Protein AF-A0A2Z6MEA1-F1 (afdb_monomer)

Secondary structure (DSSP, 8-state):
-------------------------------------PPP-PPPHHHHHHHHHTS-HHHHHHHTTT-HHHHHHHH-HHHHHHHHHHHHTS-EEEEEEE-TTT--EEEEEEEPPSSTTS----EEEP-S----SSS---EEEEEEETTEEEEEETTS-EEEEETTTTEEEEPPP-TT----S-EEEEEEEETTTTEEEEEEEE-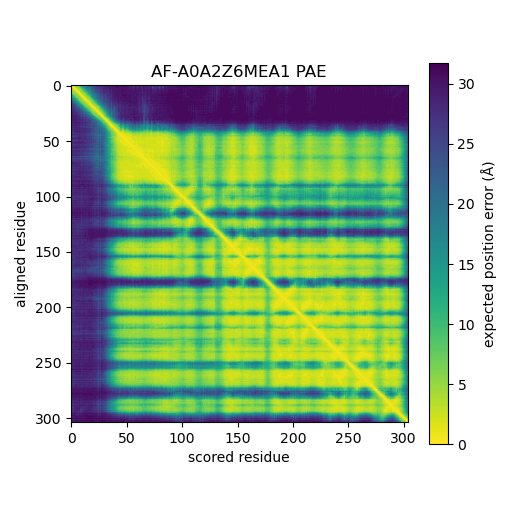-SSS--EEEEEEBTBSS-EEESPPSSSSPPSSPPEEETTEEEEEEESSTT---EEEEEEETTTTEEEEE--S-SS--SEEEEEEETTEEEEEEE-------

Structure (mmCIF, N/CA/C/O backbone):
data_AF-A0A2Z6MEA1-F1
#
_entry.id   AF-A0A2Z6MEA1-F1
#
loop_
_atom_site.group_PDB
_atom_site.id
_atom_site.type_symbol
_atom_site.label_atom_id
_atom_site.label_alt_id
_atom_site.label_comp_id
_atom_site.label_asym_id
_atom_site.label_entity_id
_atom_site.label_seq_id
_atom_site.pdbx_PDB_ins_code
_atom_site.Cartn_x
_atom_site.Cartn_y
_atom_site.Cartn_z
_atom_site.occupancy
_atom_site.B_iso_or_equiv
_atom_site.auth_seq_id
_atom_site.auth_comp_id
_atom_site.auth_asym_id
_atom_site.auth_atom_id
_atom_site.pdbx_PDB_model_num
ATOM 1 N N . MET A 1 1 ? 35.666 -26.656 46.032 1.00 36.66 1 MET A N 1
ATOM 2 C CA . MET A 1 1 ? 36.375 -25.588 46.762 1.00 36.66 1 MET A CA 1
ATOM 3 C C . MET A 1 1 ? 35.312 -24.599 47.208 1.00 36.66 1 MET A C 1
ATOM 5 O O . MET A 1 1 ? 34.574 -24.102 46.369 1.00 36.66 1 MET A O 1
ATOM 9 N N . ALA A 1 2 ? 35.117 -24.518 48.521 1.00 26.39 2 ALA A N 1
ATOM 10 C CA . ALA A 1 2 ? 34.090 -23.736 49.200 1.00 26.39 2 ALA A CA 1
ATOM 11 C C . ALA A 1 2 ? 34.491 -22.251 49.324 1.00 26.39 2 ALA A C 1
ATOM 13 O O . ALA A 1 2 ? 35.588 -21.896 48.899 1.00 26.39 2 ALA A O 1
ATOM 14 N N . LEU A 1 3 ? 33.613 -21.482 49.993 1.00 31.64 3 LEU A N 1
ATOM 15 C CA . LEU A 1 3 ? 33.622 -20.051 50.378 1.00 31.64 3 LEU A CA 1
ATOM 16 C C . LEU A 1 3 ? 32.636 -19.237 49.510 1.00 31.64 3 LEU A C 1
ATOM 18 O O . LEU A 1 3 ? 32.882 -19.034 48.332 1.00 31.64 3 LEU A O 1
ATOM 22 N N . GLY A 1 4 ? 31.468 -18.768 49.963 1.00 25.89 4 GLY A N 1
ATOM 23 C CA . GLY A 1 4 ? 30.914 -18.638 51.313 1.00 25.89 4 GLY A CA 1
ATOM 24 C C . GLY A 1 4 ? 31.093 -17.218 51.861 1.00 25.89 4 GLY A C 1
ATOM 25 O O . GLY A 1 4 ? 32.181 -16.893 52.320 1.00 25.89 4 GLY A O 1
ATOM 26 N N . SER A 1 5 ? 30.036 -16.394 51.806 1.00 30.97 5 SER A N 1
ATOM 27 C CA . SER A 1 5 ? 29.664 -15.300 52.738 1.00 30.97 5 SER A CA 1
ATOM 28 C C . SER A 1 5 ? 28.727 -14.294 52.042 1.00 30.97 5 SER A C 1
ATOM 30 O O . SER A 1 5 ? 28.796 -14.127 50.833 1.00 30.97 5 SER A O 1
ATOM 32 N N . ASN A 1 6 ? 27.886 -13.513 52.714 1.00 29.98 6 ASN A N 1
ATOM 33 C CA . ASN A 1 6 ? 26.940 -13.768 53.798 1.00 29.98 6 ASN A CA 1
ATOM 34 C C . ASN A 1 6 ? 26.060 -12.501 53.912 1.00 29.98 6 ASN A C 1
ATOM 36 O O . ASN A 1 6 ? 26.557 -11.396 53.736 1.00 29.98 6 ASN A O 1
ATOM 40 N N . TYR A 1 7 ? 24.790 -12.700 54.265 1.00 29.67 7 TYR A N 1
ATOM 41 C CA . TYR A 1 7 ? 23.864 -11.776 54.939 1.00 29.67 7 TYR A CA 1
ATOM 42 C C . TYR A 1 7 ? 23.470 -10.415 54.331 1.00 29.67 7 TYR A C 1
ATOM 44 O O . TYR A 1 7 ? 24.204 -9.435 54.335 1.00 29.67 7 TYR A O 1
ATOM 52 N N . GLY A 1 8 ? 22.170 -10.335 54.032 1.00 28.69 8 GLY A N 1
ATOM 53 C CA . GLY A 1 8 ? 21.356 -9.123 54.067 1.00 28.69 8 GLY A CA 1
ATOM 54 C C . GLY A 1 8 ? 19.901 -9.504 54.351 1.00 28.69 8 GLY A C 1
ATOM 55 O O . GLY A 1 8 ? 19.099 -9.624 53.432 1.00 28.69 8 GLY A O 1
ATOM 56 N N . VAL A 1 9 ? 19.571 -9.768 55.620 1.00 30.81 9 VAL A N 1
ATOM 57 C CA . VAL A 1 9 ? 18.189 -9.986 56.079 1.00 30.81 9 VAL A CA 1
ATOM 58 C C . VAL A 1 9 ? 17.512 -8.621 56.178 1.00 30.81 9 VAL A C 1
ATOM 60 O O . VAL A 1 9 ? 17.782 -7.858 57.102 1.00 30.81 9 VAL A O 1
ATOM 63 N N . VAL A 1 10 ? 16.630 -8.308 55.229 1.00 34.19 10 VAL A N 1
ATOM 64 C CA . VAL A 1 10 ? 15.696 -7.184 55.354 1.00 34.19 10 VAL A CA 1
ATOM 65 C C . VAL A 1 10 ? 14.368 -7.738 55.853 1.00 34.19 10 VAL A C 1
ATOM 67 O O . VAL A 1 10 ? 13.685 -8.494 55.168 1.00 34.19 10 VAL A O 1
ATOM 70 N N . SER A 1 11 ? 14.038 -7.358 57.084 1.00 30.42 11 SER A N 1
ATOM 71 C CA . SER A 1 11 ? 12.756 -7.585 57.746 1.00 30.42 11 SER A CA 1
ATOM 72 C C . SER A 1 11 ? 11.601 -7.059 56.886 1.00 30.42 11 SER A C 1
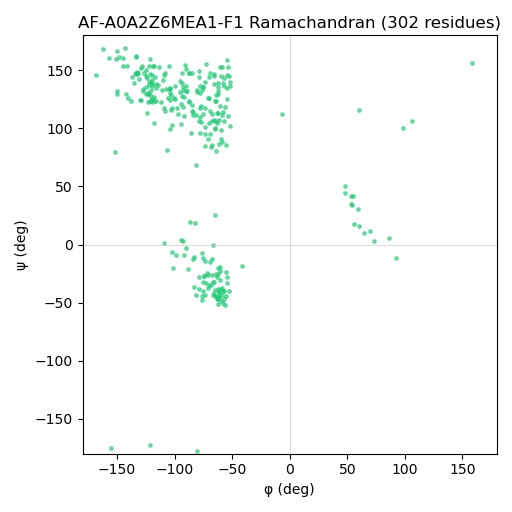ATOM 74 O O . SER A 1 11 ? 11.435 -5.852 56.702 1.00 30.42 11 SER A O 1
ATOM 76 N N . SER A 1 12 ? 10.796 -7.972 56.341 1.00 34.12 12 SER A N 1
ATOM 77 C CA . SER A 1 12 ? 9.527 -7.656 55.694 1.00 34.12 12 SER A CA 1
ATOM 78 C C . SER A 1 12 ? 8.462 -7.432 56.769 1.00 34.12 12 SER A C 1
ATOM 80 O O . SER A 1 12 ? 7.987 -8.383 57.391 1.00 34.12 12 SER A O 1
ATOM 82 N N . ARG A 1 13 ? 8.071 -6.173 56.988 1.00 35.94 13 ARG A N 1
ATOM 83 C CA . ARG A 1 13 ? 6.840 -5.849 57.724 1.00 35.94 13 ARG A CA 1
ATOM 84 C C . ARG A 1 13 ? 5.635 -6.412 56.952 1.00 35.94 13 ARG A C 1
ATOM 86 O O . ARG A 1 13 ? 5.592 -6.230 55.733 1.00 35.94 13 ARG A O 1
ATOM 93 N N . PRO A 1 14 ? 4.657 -7.055 57.610 1.00 32.31 14 PRO A N 1
ATOM 94 C CA . PRO A 1 14 ? 3.442 -7.485 56.936 1.00 32.31 14 PRO A CA 1
ATOM 95 C C . PRO A 1 14 ? 2.675 -6.247 56.463 1.00 32.31 14 PRO A C 1
ATOM 97 O O . PRO A 1 14 ? 2.387 -5.334 57.237 1.00 32.31 14 PRO A O 1
ATOM 100 N N . ARG A 1 15 ? 2.403 -6.203 55.159 1.00 30.52 15 ARG A N 1
ATOM 101 C CA . ARG A 1 15 ? 1.569 -5.188 54.522 1.00 30.52 15 ARG A CA 1
ATOM 102 C C . ARG A 1 15 ? 0.126 -5.541 54.872 1.00 30.52 15 ARG A C 1
ATOM 104 O O . ARG A 1 15 ? -0.356 -6.592 54.468 1.00 30.52 15 ARG A O 1
ATOM 111 N N . THR A 1 16 ? -0.517 -4.700 55.668 1.00 32.22 16 THR A N 1
ATOM 112 C CA . THR A 1 16 ? -1.939 -4.794 55.994 1.00 32.22 16 THR A CA 1
ATOM 113 C C . THR A 1 16 ? -2.740 -4.787 54.693 1.00 32.22 16 THR A C 1
ATOM 115 O O . THR A 1 16 ? -2.657 -3.840 53.911 1.00 32.22 16 THR A O 1
ATOM 118 N N . GLU A 1 17 ? -3.468 -5.870 54.431 1.00 31.64 17 GLU A N 1
ATOM 119 C CA . GLU A 1 17 ? -4.449 -5.953 53.353 1.00 31.64 17 GLU A CA 1
ATOM 120 C C . GLU A 1 17 ? -5.641 -5.053 53.705 1.00 31.64 17 GLU A C 1
ATOM 122 O O . GLU A 1 17 ? -6.556 -5.450 54.424 1.00 31.64 17 GLU A O 1
ATOM 127 N N . GLU A 1 18 ? -5.641 -3.818 53.202 1.00 32.28 18 GLU A N 1
ATOM 128 C CA . GLU A 1 18 ? -6.857 -3.008 53.144 1.00 32.28 18 GLU A CA 1
ATOM 129 C C . GLU A 1 18 ? -7.783 -3.597 52.076 1.00 32.28 18 GLU A C 1
ATOM 131 O O . GLU A 1 18 ? -7.722 -3.287 50.885 1.00 32.28 18 GLU A O 1
ATOM 136 N N . THR A 1 19 ? -8.639 -4.508 52.528 1.00 30.36 19 THR A N 1
ATOM 137 C CA . THR A 1 19 ? -9.764 -5.019 51.755 1.00 30.36 19 THR A CA 1
ATOM 138 C C . THR A 1 19 ? -10.765 -3.880 51.583 1.00 30.36 19 THR A C 1
ATOM 140 O O . THR A 1 19 ? -11.463 -3.509 52.526 1.00 30.36 19 THR A O 1
ATOM 143 N N . ILE A 1 20 ? -10.844 -3.310 50.379 1.00 33.66 20 ILE A N 1
ATOM 144 C CA . ILE A 1 20 ? -11.928 -2.397 50.007 1.00 33.66 20 ILE A CA 1
ATOM 145 C C . ILE A 1 20 ? -13.224 -3.208 50.057 1.00 33.66 20 ILE A C 1
ATOM 147 O O . ILE A 1 20 ? -13.496 -4.037 49.186 1.00 33.66 20 ILE A O 1
ATOM 151 N N . ALA A 1 21 ? -14.004 -2.986 51.112 1.00 30.59 21 ALA A N 1
ATOM 152 C CA . ALA A 1 21 ? -15.332 -3.543 51.264 1.00 30.59 21 ALA A CA 1
ATOM 153 C C . ALA A 1 21 ? -16.200 -3.082 50.087 1.00 30.59 21 ALA A C 1
ATOM 155 O O . ALA A 1 21 ? -16.543 -1.908 49.945 1.00 30.59 21 ALA A O 1
ATOM 156 N N . VAL A 1 22 ? -16.557 -4.027 49.220 1.00 35.59 22 VAL A N 1
ATOM 157 C CA . VAL A 1 22 ? -17.652 -3.848 48.274 1.00 35.59 22 VAL A CA 1
ATOM 158 C C . VAL A 1 22 ? -18.917 -3.749 49.117 1.00 35.59 22 VAL A C 1
ATOM 160 O O . VAL A 1 22 ? -19.365 -4.748 49.679 1.00 35.59 22 VAL A O 1
ATOM 163 N N . ASN A 1 23 ? -19.483 -2.546 49.222 1.00 32.16 23 ASN A N 1
ATOM 164 C CA . ASN A 1 23 ? -20.815 -2.341 49.780 1.00 32.16 23 ASN A CA 1
ATOM 165 C C . ASN A 1 23 ? -21.825 -3.124 48.928 1.00 32.16 23 ASN A C 1
ATOM 167 O O . ASN A 1 23 ? -22.360 -2.623 47.940 1.00 32.16 23 ASN A O 1
ATOM 171 N N . ARG A 1 24 ? -22.086 -4.382 49.304 1.00 34.31 24 ARG A N 1
ATOM 172 C CA . ARG A 1 24 ? -23.326 -5.064 48.942 1.00 34.31 24 ARG A CA 1
ATOM 173 C C . ARG A 1 24 ? -24.437 -4.289 49.629 1.00 34.31 24 ARG A C 1
ATOM 175 O O . ARG A 1 24 ? -24.583 -4.376 50.844 1.00 34.31 24 ARG A O 1
ATOM 182 N N . LEU A 1 25 ? -25.197 -3.531 48.845 1.00 34.09 25 LEU A N 1
ATOM 183 C CA . LEU A 1 25 ? -26.513 -3.047 49.242 1.00 34.09 25 LEU A CA 1
ATOM 184 C C . LEU A 1 25 ? -27.321 -4.262 49.715 1.00 34.09 25 LEU A C 1
ATOM 186 O O . LEU A 1 25 ? -27.761 -5.078 48.907 1.00 34.09 25 LEU A O 1
ATOM 190 N N . GLN A 1 26 ? -27.445 -4.423 51.032 1.00 35.50 26 GLN A N 1
ATOM 191 C CA . GLN A 1 26 ? -28.460 -5.288 51.607 1.00 35.50 26 GLN A CA 1
ATOM 192 C C . GLN A 1 26 ? -29.797 -4.620 51.300 1.00 35.50 26 GLN A C 1
ATOM 194 O O . GLN A 1 26 ? -30.073 -3.527 51.791 1.00 35.50 26 GLN A O 1
ATOM 199 N N . LEU A 1 27 ? -30.602 -5.253 50.443 1.00 33.56 27 LEU A N 1
ATOM 200 C CA . LEU A 1 27 ? -32.009 -4.905 50.323 1.00 33.56 27 LEU A CA 1
ATOM 201 C C . LEU A 1 27 ? -32.672 -5.249 51.656 1.00 33.56 27 LEU A C 1
ATOM 203 O O . LEU A 1 27 ? -32.978 -6.405 51.935 1.00 33.56 27 LEU A O 1
ATOM 207 N N . THR A 1 28 ? -32.872 -4.234 52.487 1.00 32.72 28 THR A N 1
ATOM 208 C CA . THR A 1 28 ? -33.887 -4.265 53.532 1.00 32.72 28 THR A CA 1
ATOM 209 C C . THR A 1 28 ? -35.244 -4.370 52.855 1.00 32.72 28 THR A C 1
ATOM 211 O O . THR A 1 28 ? -35.672 -3.460 52.146 1.00 32.72 28 THR A O 1
ATOM 214 N N . THR A 1 29 ? -35.903 -5.502 53.059 1.00 43.56 29 THR A N 1
ATOM 215 C CA . THR A 1 29 ? -37.287 -5.757 52.677 1.00 43.56 29 THR A CA 1
ATOM 216 C C . THR A 1 29 ? -38.192 -4.821 53.479 1.00 43.56 29 THR A C 1
ATOM 218 O O . THR A 1 29 ? -38.487 -5.076 54.644 1.00 43.56 29 THR A O 1
ATOM 221 N N . SER A 1 30 ? -38.625 -3.718 52.869 1.00 43.38 30 SER A N 1
ATOM 222 C CA . SER A 1 30 ? -39.771 -2.942 53.347 1.00 43.38 30 SER A CA 1
ATOM 223 C C . SER A 1 30 ? -40.839 -2.902 52.260 1.00 43.38 30 SER A C 1
ATOM 225 O O . SER A 1 30 ? -40.556 -2.491 51.138 1.00 43.38 30 SER A O 1
ATOM 227 N N . ASN A 1 31 ? -42.025 -3.380 52.643 1.00 46.53 31 ASN A N 1
ATOM 228 C CA . ASN A 1 31 ? -43.288 -3.529 51.917 1.00 46.53 31 ASN A CA 1
ATOM 229 C C . ASN A 1 31 ? -43.348 -2.924 50.504 1.00 46.53 31 ASN A C 1
ATOM 231 O O . ASN A 1 31 ? -43.367 -1.708 50.322 1.00 46.53 31 ASN A O 1
ATOM 235 N N . GLU A 1 32 ? -43.434 -3.824 49.523 1.00 47.91 32 GLU A N 1
ATOM 236 C CA . GLU A 1 32 ? -43.478 -3.564 48.087 1.00 47.91 32 GLU A CA 1
ATOM 237 C C . GLU A 1 32 ? -44.700 -2.731 47.673 1.00 47.91 32 GLU A C 1
ATOM 239 O O . GLU A 1 32 ? -45.818 -3.230 47.547 1.00 47.91 32 GLU A O 1
ATOM 244 N N . THR A 1 33 ? -44.475 -1.465 47.338 1.00 49.44 33 THR A N 1
ATOM 245 C CA . THR A 1 33 ? -45.195 -0.830 46.233 1.00 49.44 33 THR A CA 1
ATOM 246 C C . THR A 1 33 ? -44.488 -1.252 44.947 1.00 49.44 33 THR A C 1
ATOM 248 O O . THR A 1 33 ? -43.349 -0.849 44.706 1.00 49.44 33 THR A O 1
ATOM 251 N N . LEU A 1 34 ? -45.144 -2.078 44.122 1.00 54.59 34 LEU A N 1
ATOM 252 C CA . LEU A 1 34 ? -44.681 -2.438 42.777 1.00 54.59 34 LEU A CA 1
ATOM 253 C C . LEU A 1 34 ? -44.605 -1.174 41.911 1.00 54.59 34 LEU A C 1
ATOM 255 O O . LEU A 1 34 ? -45.544 -0.806 41.206 1.00 54.59 34 LEU A O 1
ATOM 259 N N . THR A 1 35 ? -43.475 -0.480 41.979 1.00 55.16 35 THR A N 1
ATOM 260 C CA . THR A 1 35 ? -43.140 0.581 41.039 1.00 55.16 35 THR A CA 1
ATOM 261 C C . THR A 1 35 ? -42.779 -0.094 39.722 1.00 55.16 35 THR A C 1
ATOM 263 O O . THR A 1 35 ? -41.700 -0.654 39.555 1.00 55.16 35 THR A O 1
ATOM 266 N N . TYR A 1 36 ? -43.728 -0.098 38.786 1.00 69.00 36 TYR A N 1
ATOM 267 C CA . TYR A 1 36 ? -43.469 -0.462 37.398 1.00 69.00 36 TYR A CA 1
ATOM 268 C C . TYR A 1 36 ? -42.421 0.511 36.848 1.00 69.00 36 TYR A C 1
ATOM 270 O O . TYR A 1 36 ? -42.737 1.651 36.510 1.00 69.00 36 TYR A O 1
ATOM 278 N N . VAL A 1 37 ? -41.158 0.086 36.817 1.00 71.00 37 VAL A N 1
ATOM 279 C CA . VAL A 1 37 ? -40.097 0.814 36.123 1.00 71.00 37 VAL A CA 1
ATOM 280 C C . VAL A 1 37 ? -40.281 0.502 34.640 1.00 71.00 37 VAL A C 1
ATOM 282 O O . VAL A 1 37 ? -40.066 -0.648 34.246 1.00 71.00 37 VAL A O 1
ATOM 285 N N . PRO A 1 38 ? -40.714 1.467 33.807 1.00 73.06 38 PRO A N 1
ATOM 286 C CA . PRO A 1 38 ? -40.841 1.216 32.383 1.00 73.06 38 PRO A CA 1
ATOM 287 C C . PRO A 1 38 ? -39.475 0.782 31.835 1.00 73.06 38 PRO A C 1
ATOM 289 O O . PRO A 1 38 ? -38.450 1.341 32.248 1.00 73.06 38 PRO A O 1
ATOM 292 N N . PRO A 1 39 ? -39.430 -0.219 30.936 1.00 74.56 39 PRO A N 1
ATOM 293 C CA . PRO A 1 39 ? -38.176 -0.681 30.366 1.00 74.56 39 PRO A CA 1
ATOM 294 C C . PRO A 1 39 ? -37.454 0.515 29.754 1.00 74.56 39 PRO A C 1
ATOM 296 O O . PRO A 1 39 ? -38.027 1.255 28.950 1.00 74.56 39 PRO A O 1
ATOM 299 N N . GLN A 1 40 ? -36.208 0.735 30.177 1.00 75.81 40 GLN A N 1
ATOM 300 C CA . GLN A 1 40 ? -35.414 1.818 29.619 1.00 75.81 40 GLN A CA 1
ATOM 301 C C . GLN A 1 40 ? -35.328 1.633 28.101 1.00 75.81 40 GLN A C 1
ATOM 303 O O . GLN A 1 40 ? -35.118 0.504 27.642 1.00 75.81 40 GLN A O 1
ATOM 308 N N . PRO A 1 41 ? -35.489 2.710 27.314 1.00 73.88 41 PRO A N 1
ATOM 309 C CA . PRO A 1 41 ? -35.373 2.621 25.871 1.00 73.88 41 PRO A CA 1
ATOM 310 C C . PRO A 1 41 ? -33.986 2.074 25.525 1.00 73.88 41 PRO A C 1
ATOM 312 O O . PRO A 1 41 ? -32.962 2.698 25.805 1.00 73.88 41 PRO A O 1
ATOM 315 N N . THR A 1 42 ? -33.956 0.873 24.951 1.00 83.50 42 THR A N 1
ATOM 316 C CA . THR A 1 42 ? -32.726 0.233 24.494 1.00 83.50 42 THR A CA 1
ATOM 317 C C . THR A 1 42 ? -32.529 0.573 23.031 1.00 83.50 42 THR A C 1
ATOM 319 O O . THR A 1 42 ? -33.429 0.418 22.208 1.00 83.50 42 THR A O 1
ATOM 322 N N . LEU A 1 43 ? -31.348 1.088 22.703 1.00 84.88 43 LEU A N 1
ATOM 323 C CA . LEU A 1 43 ? -31.005 1.370 21.320 1.00 84.88 43 LEU A CA 1
ATOM 324 C C . LEU A 1 43 ? -30.807 0.032 20.575 1.00 84.88 43 LEU A C 1
ATOM 326 O O . LEU A 1 43 ? -30.001 -0.782 21.034 1.00 84.88 43 LEU A O 1
ATOM 330 N N . PRO A 1 44 ? -31.495 -0.206 19.441 1.00 89.62 44 PRO A N 1
ATOM 331 C CA . PRO A 1 44 ? -31.282 -1.387 18.611 1.00 89.62 44 PRO A CA 1
ATOM 332 C C . PRO A 1 44 ? -29.811 -1.582 18.229 1.00 89.62 44 PRO A C 1
ATOM 334 O O . PRO A 1 44 ? -29.090 -0.614 17.969 1.00 89.62 44 PRO A O 1
ATOM 337 N N . PHE A 1 45 ? -29.374 -2.842 18.147 1.00 87.12 45 PHE A N 1
ATOM 338 C CA . PHE A 1 45 ? -27.980 -3.189 17.857 1.00 87.12 45 PHE A CA 1
ATOM 339 C C . PHE A 1 45 ? -27.487 -2.609 16.523 1.00 87.12 45 PHE A C 1
ATOM 341 O O . PHE A 1 45 ? -26.380 -2.075 16.460 1.00 87.12 45 PHE A O 1
ATOM 348 N N . ASP A 1 46 ? -28.333 -2.621 15.494 1.00 87.88 46 ASP A N 1
ATOM 349 C CA . ASP A 1 46 ? -27.993 -2.088 14.172 1.00 87.88 46 ASP A CA 1
ATOM 350 C C . ASP A 1 46 ? -27.687 -0.582 14.225 1.00 87.88 46 ASP A C 1
ATOM 352 O O . ASP A 1 46 ? -26.737 -0.108 13.599 1.00 87.88 46 ASP A O 1
ATOM 356 N N . LEU A 1 47 ? -28.429 0.172 15.047 1.00 92.06 47 LEU A N 1
ATOM 357 C CA . LEU A 1 47 ? -28.186 1.602 15.249 1.00 92.06 47 LEU A CA 1
ATOM 358 C C . LEU A 1 47 ? -26.903 1.853 16.046 1.00 92.06 47 LEU A C 1
ATOM 360 O O . LEU A 1 47 ? -26.167 2.790 15.737 1.00 92.06 47 LEU A O 1
ATOM 364 N N . ILE A 1 48 ? -26.597 1.011 17.039 1.00 92.50 48 ILE A N 1
ATOM 365 C CA . ILE A 1 48 ? -25.313 1.067 17.754 1.00 92.50 48 ILE A CA 1
ATOM 366 C C . ILE A 1 48 ? -24.165 0.889 16.759 1.00 92.50 48 ILE A C 1
ATOM 368 O O . ILE A 1 48 ? -23.239 1.702 16.742 1.00 92.50 48 ILE A O 1
ATOM 372 N N . GLU A 1 49 ? -24.226 -0.140 15.912 1.00 93.38 49 GLU A N 1
ATOM 373 C CA . GLU A 1 49 ? -23.200 -0.394 14.904 1.00 93.38 49 GLU A CA 1
ATOM 374 C C . GLU A 1 49 ? -23.020 0.807 13.969 1.00 93.38 49 GLU A C 1
ATOM 376 O O . GLU A 1 49 ? -21.892 1.257 13.759 1.00 93.38 49 GLU A O 1
ATOM 381 N N . GLU A 1 50 ? -24.111 1.378 13.452 1.00 93.62 50 GLU A N 1
ATOM 382 C CA . GLU A 1 50 ? -24.047 2.551 12.578 1.00 93.62 50 GLU A CA 1
ATOM 383 C C . GLU A 1 50 ? -23.426 3.778 13.246 1.00 93.62 50 GLU A C 1
ATOM 385 O O . GLU A 1 50 ? -22.622 4.478 12.618 1.00 93.62 50 GLU A O 1
ATOM 390 N N . ILE A 1 51 ? -23.765 4.036 14.512 1.00 93.56 51 ILE A N 1
ATOM 391 C CA . ILE A 1 51 ? -23.175 5.130 15.289 1.00 93.56 51 ILE A CA 1
ATOM 392 C C . ILE A 1 51 ? -21.675 4.894 15.435 1.00 93.56 51 ILE A C 1
ATOM 394 O O . ILE A 1 51 ? -20.876 5.772 15.100 1.00 93.56 51 ILE A O 1
ATOM 398 N N . LEU A 1 52 ? -21.278 3.699 15.881 1.00 94.25 52 LEU A N 1
ATOM 399 C CA . LEU A 1 52 ? -19.875 3.351 16.084 1.00 94.25 52 LEU A CA 1
ATOM 400 C C . LEU A 1 52 ? -19.079 3.421 14.774 1.00 94.25 52 LEU A C 1
ATOM 402 O O . LEU A 1 52 ? -17.979 3.973 14.760 1.00 94.25 52 LEU A O 1
ATOM 406 N N . CYS A 1 53 ? -19.635 2.972 13.647 1.00 93.19 53 CYS A N 1
ATOM 407 C CA . CYS A 1 53 ? -18.969 3.062 12.348 1.00 93.19 53 CYS A CA 1
ATOM 408 C C . CYS A 1 53 ? -18.656 4.509 11.913 1.00 93.19 53 CYS A C 1
ATOM 410 O O . CYS A 1 53 ? -17.792 4.723 11.063 1.00 93.19 53 CYS A O 1
ATOM 412 N N . ARG A 1 54 ? -19.327 5.516 12.486 1.00 90.75 54 ARG A N 1
ATOM 413 C CA . ARG A 1 54 ? -19.062 6.938 12.215 1.00 90.75 54 ARG A CA 1
ATOM 414 C C . ARG A 1 54 ? -18.052 7.547 13.189 1.00 90.75 54 ARG A C 1
ATOM 416 O O . ARG A 1 54 ? -17.599 8.672 12.963 1.00 90.75 54 ARG A O 1
ATOM 423 N N . LEU A 1 55 ? -17.652 6.855 14.249 1.00 91.44 55 LEU A N 1
ATOM 424 C CA . LEU A 1 55 ? -16.715 7.410 15.222 1.00 91.44 55 LEU A CA 1
ATOM 425 C C . LEU A 1 55 ? -15.260 7.352 14.722 1.00 91.44 55 LEU A C 1
ATOM 427 O O . LEU A 1 55 ? -14.885 6.446 13.974 1.00 91.44 55 LEU A O 1
ATOM 431 N N . PRO A 1 56 ? -14.395 8.299 15.131 1.00 88.75 56 PRO A N 1
ATOM 432 C CA . PRO A 1 56 ? -12.961 8.203 14.879 1.00 88.75 56 PRO A CA 1
ATOM 433 C C . PRO A 1 56 ? -12.356 6.942 15.513 1.00 88.75 56 PRO A C 1
ATOM 435 O O . PRO A 1 56 ? -12.718 6.569 16.631 1.00 88.75 56 PRO A O 1
ATOM 438 N N . VAL A 1 57 ? -11.356 6.343 14.854 1.00 90.00 57 VAL A N 1
ATOM 439 C CA . VAL A 1 57 ? -10.686 5.108 15.317 1.00 90.00 57 VAL A CA 1
ATOM 440 C C . VAL A 1 57 ? -10.186 5.228 16.760 1.00 90.00 57 VAL A C 1
ATOM 442 O O . VAL A 1 57 ? -10.365 4.315 17.561 1.00 90.00 57 VAL A O 1
ATOM 445 N N . LYS A 1 58 ? -9.634 6.387 17.143 1.00 87.81 58 LYS A N 1
ATOM 446 C CA . LYS A 1 58 ? -9.157 6.642 18.513 1.00 87.81 58 LYS A CA 1
ATOM 447 C C . LYS A 1 58 ? -10.256 6.485 19.569 1.00 87.81 58 LYS A C 1
ATOM 449 O O . LYS A 1 58 ? -9.975 6.004 20.663 1.00 87.81 58 LYS A O 1
ATOM 454 N N . LEU A 1 59 ? -11.485 6.901 19.260 1.00 92.12 59 LEU A N 1
ATOM 455 C CA . LEU A 1 59 ? -12.616 6.760 20.173 1.00 92.12 59 LEU A CA 1
ATOM 456 C C . LEU A 1 59 ? -13.072 5.302 20.232 1.00 92.12 59 LEU A C 1
ATOM 458 O O . LEU A 1 59 ? -13.233 4.773 21.325 1.00 92.12 59 LEU A O 1
ATOM 462 N N . LEU A 1 60 ? -13.161 4.625 19.084 1.00 94.12 60 LEU A N 1
ATOM 463 C CA . LEU A 1 60 ? -13.479 3.196 19.026 1.00 94.12 60 LEU A CA 1
ATOM 464 C C . LEU A 1 60 ? -12.513 2.359 19.867 1.00 94.12 60 LEU A C 1
ATOM 466 O O . LEU A 1 60 ? -12.942 1.534 20.668 1.00 94.12 60 LEU A O 1
ATOM 470 N N . LEU A 1 61 ? -11.210 2.630 19.779 1.00 92.25 61 LEU A N 1
ATOM 471 C CA . LEU A 1 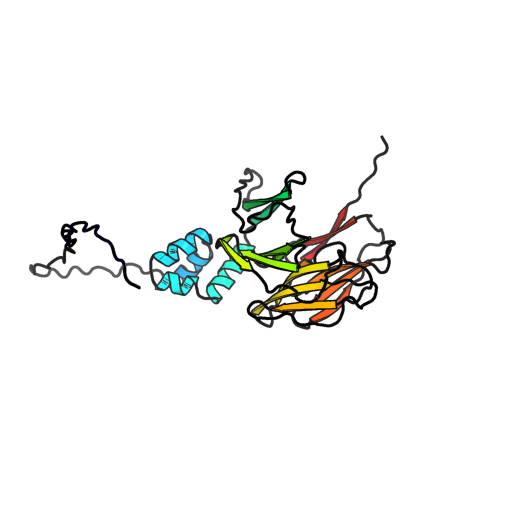61 ? -10.215 1.933 20.594 1.00 92.25 61 LEU A CA 1
ATOM 472 C C . LEU A 1 61 ? -10.426 2.118 22.104 1.00 92.25 61 LEU A C 1
ATOM 474 O O . LEU A 1 61 ? -10.120 1.200 22.856 1.00 92.25 61 LEU A O 1
ATOM 478 N N . ARG A 1 62 ? -10.968 3.260 22.547 1.00 94.56 62 ARG A N 1
ATOM 479 C CA . ARG A 1 62 ? -11.341 3.487 23.955 1.00 94.56 62 ARG A CA 1
ATOM 480 C C . ARG A 1 62 ? -12.629 2.754 24.327 1.00 94.56 62 ARG A C 1
ATOM 482 O O . ARG A 1 62 ? -12.703 2.181 25.407 1.00 94.56 62 ARG A O 1
ATOM 489 N N . LEU A 1 63 ? -13.618 2.732 23.429 1.00 94.75 63 LEU A N 1
ATOM 490 C CA . LEU A 1 63 ? -14.901 2.051 23.647 1.00 94.75 63 LEU A CA 1
ATOM 491 C C . LEU A 1 63 ? -14.746 0.535 23.813 1.00 94.75 63 LEU A C 1
ATOM 493 O O . LEU A 1 63 ? -15.514 -0.077 24.551 1.00 94.75 63 LEU A O 1
ATOM 497 N N . ARG A 1 64 ? -13.708 -0.062 23.213 1.00 94.19 64 ARG A N 1
ATOM 498 C CA . ARG A 1 64 ? -13.335 -1.468 23.448 1.00 94.19 64 ARG A CA 1
ATOM 499 C C . ARG A 1 64 ? -13.115 -1.797 24.926 1.00 94.19 64 ARG A C 1
ATOM 501 O O . ARG A 1 64 ? -13.315 -2.939 25.319 1.00 94.19 64 ARG A O 1
ATOM 508 N N . CYS A 1 65 ? -12.712 -0.824 25.741 1.00 93.38 65 CYS A N 1
ATOM 509 C CA . CYS A 1 65 ? -12.469 -1.030 27.166 1.00 93.38 65 CYS A CA 1
ATOM 510 C C . CYS A 1 65 ? -13.743 -0.950 28.020 1.00 93.38 65 CYS A C 1
ATOM 512 O O . CYS A 1 65 ? -13.685 -1.276 29.200 1.00 93.38 65 CYS A O 1
ATOM 514 N N . LEU A 1 66 ? -14.876 -0.505 27.462 1.00 92.94 66 LEU A N 1
ATOM 515 C CA . LEU A 1 66 ? -16.099 -0.286 28.238 1.00 92.94 66 LEU A CA 1
ATOM 516 C C . LEU A 1 66 ? -16.893 -1.572 28.471 1.00 92.94 66 LEU A C 1
ATOM 518 O O . LEU A 1 66 ? -17.390 -1.793 29.570 1.00 92.94 66 LEU A O 1
ATOM 522 N N . CYS A 1 67 ? -17.043 -2.418 27.447 1.00 92.44 67 CYS A N 1
ATOM 523 C CA . CYS A 1 67 ? -17.779 -3.674 27.575 1.00 92.44 67 CYS A CA 1
ATOM 524 C C . CYS A 1 67 ? -17.365 -4.717 26.526 1.00 92.44 67 CYS A C 1
ATOM 526 O O . CYS A 1 67 ? -16.815 -4.397 25.467 1.00 92.44 67 CYS A O 1
ATOM 528 N N . LYS A 1 68 ? -17.676 -5.992 26.808 1.00 93.81 68 LYS A N 1
ATOM 529 C CA . LYS A 1 68 ? -17.386 -7.125 25.909 1.00 93.81 68 LYS A CA 1
ATOM 530 C C . LYS A 1 68 ? -18.089 -6.988 24.558 1.00 93.81 68 LYS A C 1
ATOM 532 O O . LYS A 1 68 ? -17.474 -7.295 23.542 1.00 93.81 68 LYS A O 1
ATOM 537 N N . SER A 1 69 ? -19.326 -6.486 24.539 1.00 92.69 69 SER A N 1
ATOM 538 C CA . SER A 1 69 ? -20.106 -6.306 23.309 1.00 92.69 69 SER A CA 1
ATOM 539 C C . SER A 1 69 ? -19.445 -5.308 22.356 1.00 92.69 69 SER A C 1
ATOM 541 O O . SER A 1 69 ? -19.255 -5.624 21.186 1.00 92.69 69 SER A O 1
ATOM 543 N N . PHE A 1 70 ? -18.999 -4.146 22.852 1.00 94.12 70 PHE A N 1
ATOM 544 C CA . PHE A 1 70 ? -18.255 -3.177 22.037 1.00 94.12 70 PHE A CA 1
ATOM 545 C C . PHE A 1 70 ? -16.899 -3.714 21.599 1.00 94.12 70 PHE A C 1
ATOM 547 O O . PHE A 1 70 ? -16.528 -3.535 20.443 1.00 94.12 70 PHE A O 1
ATOM 554 N N . ASN A 1 71 ? -16.162 -4.399 22.476 1.00 95.06 71 ASN A N 1
ATOM 555 C CA . ASN A 1 71 ? -14.897 -5.004 22.069 1.00 95.06 71 ASN A CA 1
ATOM 556 C C . ASN A 1 71 ? -15.094 -6.046 20.957 1.00 95.06 71 ASN A C 1
ATOM 558 O O . ASN A 1 71 ? -14.350 -6.027 19.983 1.00 95.06 71 ASN A O 1
ATOM 562 N N . SER A 1 72 ? -16.106 -6.911 21.080 1.00 95.50 72 SER A N 1
ATOM 563 C CA . SER A 1 72 ? -16.436 -7.924 20.074 1.00 95.50 72 SER A CA 1
ATOM 564 C C . SER A 1 72 ? -16.839 -7.290 18.746 1.00 95.50 72 SER A C 1
ATOM 566 O O . SER A 1 72 ? -16.323 -7.688 17.708 1.00 95.50 72 SER A O 1
ATOM 568 N N . LEU A 1 73 ? -17.714 -6.281 18.775 1.00 94.88 73 LEU A N 1
ATOM 569 C CA . LEU A 1 73 ? -18.170 -5.585 17.574 1.00 94.88 73 LEU A CA 1
ATOM 570 C C . LEU A 1 73 ? -17.020 -4.858 16.867 1.00 94.88 73 LEU A C 1
ATOM 572 O O . LEU A 1 73 ? -16.862 -4.979 15.662 1.00 94.88 73 LEU A O 1
ATOM 576 N N . ILE A 1 74 ? -16.175 -4.144 17.613 1.00 94.44 74 ILE A N 1
ATOM 577 C CA . ILE A 1 74 ? -15.069 -3.361 17.040 1.00 94.44 74 ILE A CA 1
ATOM 578 C C . ILE A 1 74 ? -13.948 -4.264 16.495 1.00 94.44 74 ILE A C 1
ATOM 580 O O . ILE A 1 74 ? -13.209 -3.849 15.602 1.00 94.44 74 ILE A O 1
ATOM 584 N N . LEU A 1 75 ? -13.802 -5.484 17.023 1.00 93.00 75 LEU A N 1
ATOM 585 C CA . LEU A 1 75 ? -12.860 -6.486 16.514 1.00 93.00 75 LEU A CA 1
ATOM 586 C C . LEU A 1 75 ? -13.410 -7.303 15.336 1.00 93.00 75 LEU A C 1
ATOM 588 O O . LEU A 1 75 ? -12.623 -7.993 14.689 1.00 93.00 75 LEU A O 1
ATOM 592 N N . ASP A 1 76 ? -14.713 -7.231 15.043 1.00 94.81 76 ASP A N 1
ATOM 593 C CA . ASP A 1 76 ? -15.315 -7.926 13.904 1.00 94.81 76 ASP A CA 1
ATOM 594 C C . ASP A 1 76 ? -14.730 -7.380 12.581 1.00 94.81 76 ASP A C 1
ATOM 596 O O . ASP A 1 76 ? -14.829 -6.176 12.306 1.00 94.81 76 ASP A O 1
ATOM 600 N N . PRO A 1 77 ? -14.150 -8.233 11.714 1.00 92.62 77 PRO A N 1
ATOM 601 C CA . PRO A 1 77 ? -13.668 -7.821 10.398 1.00 92.62 77 PRO A CA 1
ATOM 602 C C . PRO A 1 77 ? -14.728 -7.113 9.542 1.00 92.62 77 PRO A C 1
ATOM 604 O O . PRO A 1 77 ? -14.397 -6.206 8.777 1.00 92.62 77 PRO A O 1
ATOM 607 N N . ARG A 1 78 ? -16.010 -7.481 9.674 1.00 93.88 78 ARG A N 1
ATOM 608 C CA . ARG A 1 78 ? -17.120 -6.844 8.945 1.00 93.88 78 ARG A CA 1
ATOM 609 C C . ARG A 1 78 ? -17.316 -5.401 9.392 1.00 93.88 78 ARG A C 1
ATOM 611 O O . ARG A 1 78 ? -17.440 -4.512 8.547 1.00 93.88 78 ARG A O 1
ATOM 618 N N . PHE A 1 79 ? -17.260 -5.161 10.703 1.00 95.19 79 PHE A N 1
ATOM 619 C CA . PHE A 1 79 ? -17.290 -3.815 11.267 1.00 95.19 79 PHE A CA 1
ATOM 620 C C . PHE A 1 79 ? -16.088 -3.001 10.783 1.00 95.19 79 PHE A C 1
ATOM 622 O O . PHE A 1 79 ? -16.262 -1.872 10.329 1.00 95.19 79 PHE A O 1
ATOM 629 N N . ALA A 1 80 ? -14.882 -3.579 10.808 1.00 92.25 80 ALA A N 1
ATOM 630 C CA . ALA A 1 80 ? -13.670 -2.905 10.344 1.00 92.25 80 ALA A CA 1
ATOM 631 C C . ALA A 1 80 ? -13.770 -2.482 8.866 1.00 92.25 80 ALA A C 1
ATOM 633 O O . ALA A 1 80 ? -13.452 -1.340 8.539 1.00 92.25 80 ALA A O 1
ATOM 634 N N . LYS A 1 81 ? -14.284 -3.350 7.983 1.00 92.06 81 LYS A N 1
ATOM 635 C CA . LYS A 1 81 ? -14.515 -3.021 6.563 1.00 92.06 81 LYS A CA 1
ATOM 636 C C . LYS A 1 81 ? -15.577 -1.939 6.375 1.00 92.06 81 LYS A C 1
ATOM 638 O O . LYS A 1 81 ? -15.383 -1.016 5.584 1.00 92.06 81 LYS A O 1
ATOM 643 N N . LYS A 1 82 ? -16.697 -2.028 7.100 1.00 93.88 82 LYS A N 1
ATOM 644 C CA . LYS A 1 82 ? -17.773 -1.025 7.046 1.00 93.88 82 LYS A CA 1
ATOM 645 C C . LYS A 1 82 ? -17.281 0.339 7.531 1.00 93.88 82 LYS A C 1
ATOM 647 O O . LYS A 1 82 ? -17.513 1.345 6.860 1.00 93.88 82 LYS A O 1
ATOM 652 N N . HIS A 1 83 ? -16.556 0.362 8.649 1.00 93.12 83 HIS A N 1
ATOM 653 C CA . HIS A 1 83 ? -15.916 1.559 9.196 1.00 93.12 83 HIS A CA 1
ATOM 654 C C . HIS A 1 83 ? -14.918 2.157 8.201 1.00 93.12 83 HIS A C 1
ATOM 656 O O . HIS A 1 83 ? -15.021 3.341 7.885 1.00 93.12 83 HIS A O 1
ATOM 662 N N . LEU A 1 84 ? -14.033 1.334 7.630 1.00 90.44 84 LEU A N 1
ATOM 663 C CA . LEU A 1 84 ? -13.057 1.757 6.629 1.00 90.44 84 LEU A CA 1
ATOM 664 C C . LEU A 1 84 ? -13.745 2.417 5.425 1.00 90.44 84 LEU A C 1
ATOM 666 O O . LEU A 1 84 ? -13.437 3.565 5.108 1.00 90.44 84 LEU A O 1
ATOM 670 N N . ARG A 1 85 ? -14.744 1.762 4.821 1.00 89.25 85 ARG A N 1
ATOM 671 C CA . ARG A 1 85 ? -15.504 2.300 3.677 1.00 89.25 85 ARG A CA 1
ATOM 672 C C . ARG A 1 85 ? -16.169 3.642 3.987 1.00 89.25 85 ARG A C 1
ATOM 674 O O . ARG A 1 85 ? -16.200 4.529 3.137 1.00 89.25 85 ARG A O 1
ATOM 681 N N . LEU A 1 86 ? -16.717 3.810 5.190 1.00 88.88 86 LEU A N 1
ATOM 682 C CA . LEU A 1 86 ? -17.298 5.088 5.610 1.00 88.88 86 LEU A CA 1
ATOM 683 C C . LEU A 1 86 ? -16.229 6.146 5.897 1.00 88.88 86 LEU A C 1
ATOM 685 O O . LEU A 1 86 ? -16.458 7.326 5.636 1.00 88.88 86 LEU A O 1
ATOM 689 N N . SER A 1 87 ? -15.066 5.739 6.403 1.00 83.12 87 SER A N 1
ATOM 690 C CA . SER A 1 87 ? -13.948 6.640 6.669 1.00 83.12 87 SER A CA 1
ATOM 691 C C . SER A 1 87 ? -13.322 7.193 5.387 1.00 83.12 87 SER A C 1
ATOM 693 O O . SER A 1 87 ? -12.980 8.368 5.376 1.00 83.12 87 SER A O 1
ATOM 695 N N . MET A 1 88 ? -13.274 6.416 4.296 1.00 79.25 88 MET A N 1
ATOM 696 C CA . MET A 1 88 ? -12.765 6.875 2.992 1.00 79.25 88 MET A CA 1
ATOM 697 C C . MET A 1 88 ? -13.607 8.004 2.383 1.00 79.25 88 MET A C 1
ATOM 699 O O . MET A 1 88 ? -13.094 8.825 1.632 1.00 79.25 88 MET A O 1
ATOM 703 N N . LYS A 1 89 ? -14.894 8.104 2.746 1.00 79.00 89 LYS A N 1
ATOM 704 C CA . LYS A 1 89 ? -15.745 9.238 2.346 1.00 79.00 89 LYS A CA 1
ATOM 705 C C . LYS A 1 89 ? -15.343 10.548 3.029 1.00 79.00 89 LYS A C 1
ATOM 707 O O . LYS A 1 89 ? -15.799 11.616 2.631 1.00 79.00 89 LYS A O 1
ATOM 712 N N . ARG A 1 90 ? -14.532 10.481 4.089 1.00 75.56 90 ARG A N 1
ATOM 713 C CA . ARG A 1 90 ? -13.985 11.649 4.778 1.00 75.56 90 ARG A CA 1
ATOM 714 C C . ARG A 1 90 ? -12.647 11.978 4.144 1.00 75.56 90 ARG A C 1
ATOM 716 O O . ARG A 1 90 ? -11.763 11.132 4.068 1.00 75.56 90 ARG A O 1
ATOM 723 N N . ARG A 1 91 ? -12.483 13.229 3.732 1.00 69.19 91 ARG A N 1
ATOM 724 C CA . ARG A 1 91 ? -11.233 13.710 3.154 1.00 69.19 91 ARG A CA 1
ATOM 725 C C . ARG A 1 91 ? -10.186 13.872 4.261 1.00 69.19 91 ARG A C 1
ATOM 727 O O . ARG A 1 91 ? -10.162 14.877 4.967 1.00 69.19 91 ARG A O 1
ATOM 734 N N . HIS A 1 92 ? -9.361 12.849 4.450 1.00 74.88 92 HIS A N 1
ATOM 735 C CA . HIS A 1 92 ? -8.270 12.834 5.419 1.00 74.88 92 HIS A CA 1
ATOM 736 C C . HIS A 1 92 ? -6.961 12.623 4.664 1.00 74.88 92 HIS A C 1
ATOM 738 O O . HIS A 1 92 ? -6.825 11.644 3.933 1.00 74.88 92 HIS A O 1
ATOM 744 N N . TYR A 1 93 ? -6.000 13.524 4.851 1.00 74.81 93 TYR A N 1
ATOM 745 C CA . TYR A 1 93 ? -4.665 13.369 4.291 1.00 74.81 93 TYR A CA 1
ATOM 746 C C . TYR A 1 93 ? -3.635 13.077 5.366 1.00 74.81 93 TYR A C 1
ATOM 748 O O . TYR A 1 93 ? -3.691 13.605 6.478 1.00 74.81 93 TYR A O 1
ATOM 756 N N . ILE A 1 94 ? -2.660 12.261 4.979 1.00 80.50 94 ILE A N 1
ATOM 757 C CA . ILE A 1 94 ? -1.395 12.149 5.685 1.00 80.50 94 ILE A CA 1
ATOM 758 C C . ILE A 1 94 ? -0.346 12.805 4.803 1.00 80.50 94 ILE A C 1
ATOM 760 O O . ILE A 1 94 ? -0.073 12.338 3.698 1.00 80.50 94 ILE A O 1
ATOM 764 N N . LEU A 1 95 ? 0.221 13.900 5.292 1.00 79.88 95 LEU A N 1
ATOM 765 C CA . LEU A 1 95 ? 1.328 14.580 4.645 1.00 79.88 95 LEU A CA 1
ATOM 766 C C . LEU A 1 95 ? 2.636 13.999 5.169 1.00 79.88 95 LEU A C 1
ATOM 768 O O . LEU A 1 95 ? 2.826 13.896 6.380 1.00 79.88 95 LEU A O 1
ATOM 772 N N . SER A 1 96 ? 3.549 13.663 4.266 1.00 79.06 96 SER A N 1
ATOM 773 C CA . SER A 1 96 ? 4.928 13.333 4.612 1.00 79.06 96 SER A CA 1
ATOM 774 C C . SER A 1 96 ? 5.855 14.483 4.237 1.00 79.06 96 SER A C 1
ATOM 776 O O . SER A 1 96 ? 5.785 14.982 3.114 1.00 79.06 96 SER A O 1
ATOM 778 N N . SER A 1 97 ? 6.755 14.860 5.136 1.00 75.31 97 SER A N 1
ATOM 779 C CA . SER A 1 97 ? 7.842 15.799 4.868 1.00 75.31 97 SER A CA 1
ATOM 780 C C . SER A 1 97 ? 9.178 15.137 5.175 1.00 75.31 97 SER A C 1
ATOM 782 O O . SER A 1 97 ? 9.299 14.408 6.158 1.00 75.31 97 SER A O 1
ATOM 784 N N . VAL A 1 98 ? 10.176 15.382 4.329 1.00 72.81 98 VAL A N 1
ATOM 785 C CA . VAL A 1 98 ? 11.541 14.885 4.510 1.00 72.81 98 VAL A CA 1
ATOM 786 C C . VAL A 1 98 ? 12.456 16.081 4.690 1.00 72.81 98 VAL A C 1
ATOM 788 O O . VAL A 1 98 ? 12.528 16.948 3.820 1.00 72.81 98 VAL A O 1
ATOM 791 N N . ASN A 1 99 ? 13.182 16.111 5.801 1.00 71.75 99 ASN A N 1
ATOM 792 C CA . ASN A 1 99 ? 14.294 17.030 5.955 1.00 71.75 99 ASN A CA 1
ATOM 793 C C . ASN A 1 99 ? 15.544 16.406 5.322 1.00 71.75 99 ASN A C 1
ATOM 795 O O . ASN A 1 99 ? 16.080 15.422 5.828 1.00 71.75 99 ASN A O 1
ATOM 799 N N . TYR A 1 100 ? 16.004 16.985 4.212 1.00 67.50 100 TYR A N 1
ATOM 800 C CA . TYR A 1 100 ? 17.155 16.479 3.466 1.00 67.50 100 TYR A CA 1
ATOM 801 C C . TYR A 1 100 ? 18.484 16.598 4.218 1.00 67.50 100 TYR A C 1
ATOM 803 O O . TYR A 1 100 ? 19.371 15.793 3.959 1.00 67.50 100 TYR A O 1
ATOM 811 N N . SER A 1 101 ? 18.635 17.553 5.143 1.00 72.06 101 SER A N 1
ATOM 812 C CA . SER A 1 101 ? 19.889 17.711 5.891 1.00 72.06 101 SER A CA 1
ATOM 813 C C . SER A 1 101 ? 20.017 16.699 7.026 1.00 72.06 101 SER A C 1
ATOM 815 O O . SER A 1 101 ? 21.098 16.169 7.254 1.00 72.06 101 SER A O 1
ATOM 817 N N . SER A 1 102 ? 18.915 16.391 7.715 1.00 70.19 102 SER A N 1
ATOM 818 C CA . SER A 1 102 ? 18.909 15.455 8.847 1.00 70.19 102 SER A CA 1
ATOM 819 C C . SER A 1 102 ? 18.451 14.039 8.484 1.00 70.19 102 SER A C 1
ATOM 821 O O . SER A 1 102 ? 18.492 13.147 9.327 1.00 70.19 102 SER A O 1
ATOM 823 N N . GLY A 1 103 ? 17.940 13.825 7.267 1.00 67.50 103 GLY A N 1
ATOM 824 C CA . GLY A 1 103 ? 17.286 12.575 6.862 1.00 67.50 103 GLY A CA 1
ATOM 825 C C . GLY A 1 103 ? 15.990 12.277 7.627 1.00 67.50 103 GLY A C 1
ATOM 826 O O . GLY A 1 103 ? 15.459 11.172 7.528 1.00 67.50 103 GLY A O 1
ATOM 827 N N . SER A 1 104 ? 15.483 13.232 8.414 1.00 72.69 104 SER A N 1
ATOM 828 C CA . SER A 1 104 ? 14.311 13.028 9.263 1.00 72.69 104 SER A CA 1
ATOM 829 C C . SER A 1 104 ? 13.034 13.017 8.433 1.00 72.69 104 SER A C 1
ATOM 831 O O . SER A 1 104 ? 12.824 13.877 7.576 1.00 72.69 104 SER A O 1
ATOM 833 N N . LEU A 1 105 ? 12.166 12.057 8.731 1.00 77.25 105 LEU A N 1
ATOM 834 C CA . LEU A 1 105 ? 10.854 11.916 8.123 1.00 77.25 105 LEU A CA 1
ATOM 835 C C . LEU A 1 105 ? 9.800 12.396 9.117 1.00 77.25 105 LEU A C 1
ATOM 837 O O . LEU A 1 105 ? 9.845 12.057 10.293 1.00 77.25 105 LEU A O 1
ATOM 841 N N . PHE A 1 106 ? 8.855 13.193 8.646 1.00 81.19 106 PHE A N 1
ATOM 842 C CA . PHE A 1 106 ? 7.762 13.714 9.450 1.00 81.19 106 PHE A CA 1
ATOM 843 C C . PHE A 1 106 ? 6.448 13.343 8.790 1.00 81.19 106 PHE A C 1
ATOM 845 O O . PHE A 1 106 ? 6.297 13.503 7.580 1.00 81.19 106 PHE A O 1
ATOM 852 N N . PHE A 1 107 ? 5.494 12.879 9.589 1.00 84.44 107 PHE A N 1
ATOM 853 C CA . PHE A 1 107 ? 4.133 12.627 9.138 1.00 84.44 107 PHE A CA 1
ATOM 854 C C . PHE A 1 107 ? 3.182 13.553 9.862 1.00 84.44 107 PHE A C 1
ATOM 856 O O . PHE A 1 107 ? 3.294 13.723 11.076 1.00 84.44 107 PHE A O 1
ATOM 863 N N . PHE A 1 108 ? 2.228 14.104 9.127 1.00 83.88 108 PHE A N 1
ATOM 864 C CA . PHE A 1 108 ? 1.192 14.956 9.678 1.00 83.88 108 PHE A CA 1
ATOM 865 C C . PHE A 1 108 ? -0.177 14.454 9.251 1.00 83.88 108 PHE A C 1
ATOM 867 O O . PHE A 1 108 ? -0.387 14.193 8.068 1.00 83.88 108 PHE A O 1
ATOM 874 N N . ASP A 1 109 ? -1.105 14.329 10.195 1.00 84.06 109 ASP A N 1
ATOM 875 C CA . ASP A 1 109 ? -2.515 14.111 9.905 1.00 84.06 109 ASP A CA 1
ATOM 876 C C . ASP A 1 109 ? -3.250 15.446 9.771 1.00 84.06 109 ASP A C 1
ATOM 878 O O . ASP A 1 109 ? -3.056 16.378 10.561 1.00 84.06 109 ASP A O 1
ATOM 882 N N . SER A 1 110 ? -4.102 15.536 8.748 1.00 79.19 110 SER A N 1
ATOM 883 C CA . SER A 1 110 ? -5.007 16.664 8.562 1.00 79.19 110 SER A CA 1
ATOM 884 C C . SER A 1 110 ? -6.362 16.211 8.032 1.00 79.19 110 SER A C 1
ATOM 886 O O . SER A 1 110 ? -6.465 15.490 7.036 1.00 79.19 110 SER A O 1
ATOM 888 N N . LEU A 1 111 ? -7.418 16.666 8.701 1.00 74.69 111 LEU A N 1
ATOM 889 C CA . LEU A 1 111 ? -8.792 16.517 8.242 1.00 74.69 111 LEU A CA 1
ATOM 890 C C . LEU A 1 111 ? -9.115 17.705 7.339 1.00 74.69 111 LEU A C 1
ATOM 892 O O . LEU A 1 111 ? -9.005 18.838 7.804 1.00 74.69 111 LEU A O 1
ATOM 896 N N . ILE A 1 112 ? -9.537 17.470 6.093 1.00 65.19 112 ILE A N 1
ATOM 897 C CA . ILE A 1 112 ? -10.076 18.559 5.277 1.00 65.19 112 ILE A CA 1
ATOM 898 C C . ILE A 1 112 ? -11.497 18.838 5.761 1.00 65.19 112 ILE A C 1
ATOM 900 O O . ILE A 1 112 ? -12.353 17.947 5.683 1.00 65.19 112 ILE A O 1
ATOM 904 N N . PRO A 1 113 ? -11.775 20.050 6.249 1.00 61.88 113 PRO A N 1
ATOM 905 C CA . PRO A 1 113 ? -13.134 20.453 6.560 1.00 61.88 113 PRO A CA 1
ATOM 906 C C . PRO A 1 113 ? -13.953 20.517 5.267 1.00 61.88 113 PRO A C 1
ATOM 908 O O . PRO A 1 113 ? -13.430 20.847 4.205 1.00 61.88 113 PRO A O 1
ATOM 911 N N . SER A 1 114 ? -15.245 20.203 5.331 1.00 59.59 114 SER A N 1
ATOM 912 C CA . SER A 1 114 ? -16.138 20.356 4.174 1.00 59.59 114 SER A CA 1
ATOM 913 C C . SER A 1 114 ? -16.220 21.805 3.678 1.00 59.59 114 SER A C 1
ATOM 915 O O . SER A 1 114 ? -16.502 22.014 2.501 1.00 59.59 114 SER A O 1
ATOM 917 N N . ASP A 1 115 ? -15.909 22.771 4.547 1.00 62.12 115 ASP A N 1
ATOM 918 C CA . ASP A 1 115 ? -16.023 24.198 4.272 1.00 62.12 115 ASP A CA 1
ATOM 919 C C . ASP A 1 115 ? -14.651 24.817 3.977 1.00 62.12 115 ASP A C 1
ATOM 921 O O . ASP A 1 115 ? -13.692 24.696 4.744 1.00 62.12 115 ASP A O 1
ATOM 925 N N . SER A 1 116 ? -14.571 25.537 2.860 1.00 57.81 116 SER A N 1
ATOM 926 C CA . SER A 1 116 ? -13.357 26.161 2.317 1.00 57.81 116 SER A CA 1
ATOM 927 C C . SER A 1 116 ? -12.768 27.296 3.170 1.00 57.81 116 SER A C 1
ATOM 929 O O . SER A 1 116 ? -11.755 27.872 2.785 1.00 57.81 116 SER A O 1
ATOM 931 N N . ALA A 1 117 ? -13.386 27.637 4.306 1.00 57.25 117 ALA A N 1
ATOM 932 C CA . ALA A 1 117 ? -13.028 28.786 5.145 1.00 57.25 117 ALA A CA 1
ATOM 933 C C . ALA A 1 117 ? -12.221 28.434 6.412 1.00 57.25 117 ALA A C 1
ATOM 935 O O . ALA A 1 117 ? -11.778 29.331 7.127 1.00 57.25 117 ALA A O 1
ATOM 936 N N . SER A 1 118 ? -12.027 27.152 6.725 1.00 59.72 118 SER A N 1
ATOM 937 C CA . SER A 1 118 ? -11.338 26.735 7.958 1.00 59.72 118 SER A CA 1
ATOM 938 C C . SER A 1 118 ? -9.849 26.456 7.763 1.00 59.72 118 SER A C 1
ATOM 940 O O . SER A 1 118 ? -9.430 25.849 6.779 1.00 59.72 118 SER A O 1
ATOM 942 N N . SER A 1 119 ? -9.050 26.870 8.749 1.00 63.62 119 SER A N 1
ATOM 943 C CA . SER A 1 119 ? -7.612 26.619 8.807 1.00 63.62 119 SER A CA 1
ATOM 944 C C . SER A 1 119 ? -7.295 25.122 8.886 1.00 63.62 119 SER A C 1
ATOM 946 O O . SER A 1 119 ? -7.943 24.356 9.604 1.00 63.62 119 SER A O 1
ATOM 948 N N . PHE A 1 120 ? -6.262 24.692 8.156 1.00 67.00 120 PHE A N 1
ATOM 949 C CA . PHE A 1 120 ? -5.766 23.321 8.232 1.00 67.00 120 PHE A CA 1
ATOM 950 C C . PHE A 1 120 ? -5.097 23.093 9.586 1.00 67.00 120 PHE A C 1
ATOM 952 O O . PHE A 1 120 ? -4.054 23.674 9.887 1.00 67.00 120 PHE A O 1
ATOM 959 N N . LYS A 1 121 ? -5.669 22.208 10.404 1.00 75.69 121 LYS A N 1
ATOM 960 C CA . LYS A 1 121 ? -4.968 21.698 11.579 1.00 75.69 121 LYS A CA 1
ATOM 961 C C . LYS A 1 121 ? -4.076 20.543 11.140 1.00 75.69 121 LYS A C 1
ATOM 963 O O . LYS A 1 121 ? -4.577 19.502 10.717 1.00 75.69 121 LYS A O 1
ATOM 968 N N . LEU A 1 122 ? -2.767 20.745 11.239 1.00 80.19 122 LEU A N 1
ATOM 969 C CA . LEU A 1 122 ? -1.762 19.698 11.088 1.00 80.19 122 LEU A CA 1
ATOM 970 C C . LEU A 1 122 ? -1.422 19.175 12.478 1.00 80.19 122 LEU A C 1
ATOM 972 O O . LEU A 1 122 ? -1.001 19.936 13.348 1.00 80.19 122 LEU A O 1
ATOM 976 N N . THR A 1 123 ? -1.634 17.886 12.702 1.00 83.81 123 THR A N 1
ATOM 977 C CA . THR A 1 123 ? -1.151 17.212 13.907 1.00 83.81 123 THR A CA 1
ATOM 978 C C . THR A 1 123 ? 0.017 16.319 13.501 1.00 83.81 123 THR A C 1
ATOM 980 O O . THR A 1 123 ? -0.019 15.675 12.463 1.00 83.81 123 THR A O 1
ATOM 983 N N . GLN A 1 124 ? 1.123 16.353 14.244 1.00 85.62 124 GLN A N 1
ATOM 984 C CA . GLN A 1 124 ? 2.274 15.512 13.925 1.00 85.62 124 GLN A CA 1
ATOM 985 C C . GLN A 1 124 ? 2.034 14.092 14.446 1.00 85.62 124 GLN A C 1
ATOM 987 O O . GLN A 1 124 ? 1.662 13.888 15.605 1.00 85.62 124 GLN A O 1
ATOM 992 N N . LEU A 1 125 ? 2.270 13.103 13.590 1.00 84.44 125 LEU A N 1
ATOM 993 C CA . LEU A 1 125 ? 2.145 11.693 13.912 1.00 84.44 125 LEU A CA 1
ATOM 994 C C . LEU A 1 125 ? 3.482 11.126 14.387 1.00 84.44 125 LEU A C 1
ATOM 996 O O . LEU A 1 125 ? 4.516 11.272 13.737 1.00 84.44 125 LEU A O 1
ATOM 1000 N N . ASN A 1 126 ? 3.428 10.378 15.488 1.00 82.75 126 ASN A N 1
ATOM 1001 C CA . ASN A 1 126 ? 4.542 9.544 15.922 1.00 82.75 126 ASN A CA 1
ATOM 1002 C C . ASN A 1 126 ? 4.571 8.278 15.066 1.00 82.75 126 ASN A C 1
ATOM 1004 O O . ASN A 1 126 ? 3.623 7.486 15.096 1.00 82.75 126 ASN A O 1
ATOM 1008 N N . HIS A 1 127 ? 5.654 8.083 14.322 1.00 78.88 127 HIS A N 1
ATOM 1009 C CA . HIS A 1 127 ? 5.836 6.931 13.448 1.00 78.88 127 HIS A CA 1
ATOM 1010 C C . HIS A 1 127 ? 6.831 5.926 14.049 1.00 78.88 127 HIS A C 1
ATOM 1012 O O . HIS A 1 127 ? 7.708 6.302 14.825 1.00 78.88 127 HIS A O 1
ATOM 1018 N N . PRO A 1 128 ? 6.724 4.634 13.692 1.00 73.56 128 PRO A N 1
ATOM 1019 C CA . PRO A 1 128 ? 7.565 3.573 14.251 1.00 73.56 128 PRO A CA 1
ATOM 1020 C C . PRO A 1 128 ? 9.007 3.599 13.734 1.00 73.56 128 PRO A C 1
ATOM 1022 O O . PRO A 1 128 ? 9.863 2.926 14.304 1.00 73.56 128 PRO A O 1
ATOM 1025 N N . ILE A 1 129 ? 9.278 4.350 12.659 1.00 72.06 129 ILE A N 1
ATOM 1026 C CA . ILE A 1 129 ? 10.616 4.499 12.071 1.00 72.06 129 ILE A CA 1
ATOM 1027 C C . ILE A 1 129 ? 11.481 5.273 13.071 1.00 72.06 129 ILE A C 1
ATOM 1029 O O . ILE A 1 129 ? 11.537 6.494 13.058 1.00 72.06 129 ILE A O 1
ATOM 1033 N N . THR A 1 130 ? 12.081 4.562 14.017 1.00 58.97 130 THR A N 1
ATOM 1034 C CA . THR A 1 130 ? 13.005 5.153 14.980 1.00 58.97 130 THR A CA 1
ATOM 1035 C C . THR A 1 130 ? 14.383 5.001 14.361 1.00 58.97 130 THR A C 1
ATOM 1037 O O . THR A 1 130 ? 14.855 3.874 14.222 1.00 58.97 130 THR A O 1
ATOM 1040 N N . CYS A 1 131 ? 15.000 6.107 13.945 1.00 50.91 131 CYS A N 1
ATOM 1041 C CA . CYS A 1 131 ? 16.374 6.140 13.445 1.00 50.91 131 CYS A CA 1
ATOM 1042 C C . CYS A 1 131 ? 17.327 5.734 14.582 1.00 50.91 131 CYS A C 1
ATOM 1044 O O . CYS A 1 131 ? 17.844 6.583 15.295 1.00 50.91 131 CYS A O 1
ATOM 1046 N N . LYS A 1 132 ? 17.475 4.430 14.835 1.00 45.22 132 LYS A N 1
ATOM 1047 C CA . LYS A 1 132 ? 18.387 3.885 15.856 1.00 45.22 132 LYS A CA 1
ATOM 1048 C C . LYS A 1 132 ? 19.768 3.540 15.297 1.00 45.22 132 LYS A C 1
ATOM 1050 O O . LYS A 1 132 ? 20.606 3.036 16.033 1.00 45.22 132 LYS A O 1
ATOM 1055 N N . HIS A 1 133 ? 19.999 3.815 14.020 1.00 44.66 133 HIS A N 1
ATOM 1056 C CA . HIS A 1 133 ? 21.285 3.643 13.369 1.00 44.66 133 HIS A CA 1
ATOM 1057 C C . HIS A 1 133 ? 21.707 4.985 12.769 1.00 44.66 133 HIS A C 1
ATOM 1059 O O . HIS A 1 133 ? 20.924 5.632 12.077 1.00 44.66 133 HIS A O 1
ATOM 1065 N N . ASP A 1 134 ? 22.937 5.397 13.078 1.00 43.94 134 ASP A N 1
ATOM 1066 C CA . ASP A 1 134 ? 23.582 6.684 12.762 1.00 43.94 134 ASP A CA 1
ATOM 1067 C C . ASP A 1 134 ? 23.817 6.946 11.259 1.00 43.94 134 ASP A C 1
ATOM 1069 O O . ASP A 1 134 ? 24.724 7.681 10.867 1.00 43.94 134 ASP A O 1
ATOM 1073 N N . LYS A 1 135 ? 23.026 6.337 10.373 1.00 50.78 135 LYS A N 1
ATOM 1074 C CA . LYS A 1 135 ? 23.097 6.552 8.928 1.00 50.78 135 LYS A CA 1
ATOM 1075 C C . LYS A 1 135 ? 21.705 6.805 8.372 1.00 50.78 135 LYS A C 1
ATOM 1077 O O . LYS A 1 135 ? 20.705 6.325 8.889 1.00 50.78 135 LYS A O 1
ATOM 1082 N N . TYR A 1 136 ? 21.653 7.628 7.335 1.00 52.06 136 TYR A N 1
ATOM 1083 C CA . TYR A 1 136 ? 20.451 8.125 6.675 1.00 52.06 136 TYR A CA 1
ATOM 1084 C C . TYR A 1 136 ? 19.529 6.986 6.185 1.00 52.06 136 TYR A C 1
ATOM 1086 O O . TYR A 1 136 ? 19.590 6.592 5.027 1.00 52.06 136 TYR A O 1
ATOM 1094 N N . HIS A 1 137 ? 18.649 6.463 7.044 1.00 60.50 137 HIS A N 1
ATOM 1095 C CA . HIS A 1 137 ? 17.644 5.453 6.682 1.00 60.50 137 HIS A CA 1
ATOM 1096 C C . HIS A 1 137 ? 16.426 6.111 6.031 1.00 60.50 137 HIS A C 1
ATOM 1098 O O . HIS A 1 137 ? 15.332 6.162 6.601 1.00 60.50 137 HIS A O 1
ATOM 1104 N N . ARG A 1 138 ? 16.615 6.652 4.826 1.00 68.56 138 ARG A N 1
ATOM 1105 C CA . ARG A 1 138 ? 15.500 7.152 4.024 1.00 68.56 138 ARG A CA 1
ATOM 1106 C C . ARG A 1 138 ? 14.746 5.959 3.429 1.00 68.56 138 ARG A C 1
ATOM 1108 O O . ARG A 1 138 ? 15.387 5.058 2.895 1.00 68.56 138 ARG A O 1
ATOM 1115 N N . PRO A 1 139 ? 13.403 5.934 3.459 1.00 71.25 139 PRO A N 1
ATOM 1116 C CA . PRO A 1 139 ? 12.681 4.956 2.665 1.00 71.25 139 PRO A CA 1
ATOM 1117 C C . PRO A 1 139 ? 12.962 5.191 1.171 1.00 71.25 139 PRO A C 1
ATOM 1119 O O . PRO A 1 139 ? 12.869 6.318 0.678 1.00 71.25 139 PRO A O 1
ATOM 1122 N N . LEU A 1 140 ? 13.290 4.117 0.456 1.00 74.69 140 LEU A N 1
ATOM 1123 C CA . LEU A 1 140 ? 13.418 4.073 -1.001 1.00 74.69 140 LEU A CA 1
ATOM 1124 C C . LEU A 1 140 ? 12.078 4.319 -1.686 1.00 74.69 140 LEU A C 1
ATOM 1126 O O . LEU A 1 140 ? 11.996 5.011 -2.701 1.00 74.69 140 LEU A O 1
ATOM 1130 N N . SER A 1 141 ? 11.015 3.764 -1.111 1.00 78.38 141 SER A N 1
ATOM 1131 C CA . SER A 1 141 ? 9.658 3.955 -1.593 1.00 78.38 141 SER A CA 1
ATOM 1132 C C . SER A 1 141 ? 8.660 4.005 -0.446 1.00 78.38 141 SER A C 1
ATOM 1134 O O . SER A 1 141 ? 8.863 3.443 0.635 1.00 78.38 141 SER A O 1
ATOM 1136 N N . PHE A 1 142 ? 7.552 4.688 -0.710 1.00 84.19 142 PHE A N 1
ATOM 1137 C CA . PHE A 1 142 ? 6.360 4.639 0.114 1.00 84.19 142 PHE A CA 1
ATOM 1138 C C . PHE A 1 142 ? 5.137 4.433 -0.776 1.00 84.19 142 PHE A C 1
ATOM 1140 O O . PHE A 1 142 ? 5.097 4.872 -1.924 1.00 84.19 142 PHE A O 1
ATOM 1147 N N . SER A 1 143 ? 4.140 3.743 -0.240 1.00 88.12 143 SER A N 1
ATOM 1148 C CA . SER A 1 143 ? 2.820 3.598 -0.860 1.00 88.12 143 SER A CA 1
ATOM 1149 C C . SER A 1 143 ? 1.770 3.475 0.235 1.00 88.12 143 SER A C 1
ATOM 1151 O O . SER A 1 143 ? 2.103 3.196 1.390 1.00 88.12 143 SER A O 1
ATOM 1153 N N . SER A 1 144 ? 0.508 3.708 -0.099 1.00 88.44 144 SER A N 1
ATOM 1154 C CA . SER A 1 144 ? -0.595 3.585 0.846 1.00 88.44 144 SER A CA 1
ATOM 1155 C C . SER A 1 144 ? -1.756 2.811 0.237 1.00 88.44 144 SER A C 1
ATOM 1157 O O . SER A 1 144 ? -2.000 2.862 -0.965 1.00 88.44 144 SER A O 1
ATOM 1159 N N . CYS A 1 145 ? -2.464 2.078 1.089 1.00 90.44 145 CYS A N 1
ATOM 1160 C CA . CYS A 1 145 ? -3.700 1.384 0.753 1.00 90.44 145 CYS A CA 1
ATOM 1161 C C . CYS A 1 145 ? -4.547 1.313 2.023 1.00 90.44 145 CYS A C 1
ATOM 1163 O O . CYS A 1 145 ? -4.021 0.968 3.081 1.00 90.44 145 CYS A O 1
ATOM 1165 N N . ASP A 1 146 ? -5.830 1.669 1.947 1.00 89.00 146 ASP A N 1
ATOM 1166 C CA . ASP A 1 146 ? -6.779 1.566 3.069 1.00 89.00 146 ASP A CA 1
ATOM 1167 C C . ASP A 1 146 ? -6.316 2.246 4.375 1.00 89.00 146 ASP A C 1
ATOM 1169 O O . ASP A 1 146 ? -6.561 1.776 5.487 1.00 89.00 146 ASP A O 1
ATOM 1173 N N . GLY A 1 147 ? -5.594 3.365 4.248 1.00 87.25 147 GLY A N 1
ATOM 1174 C CA . GLY A 1 147 ? -5.025 4.099 5.385 1.00 87.25 147 GLY A CA 1
ATOM 1175 C C . GLY A 1 147 ? -3.818 3.420 6.050 1.00 87.25 147 GLY A C 1
ATOM 1176 O O . GLY A 1 147 ? -3.288 3.942 7.031 1.00 87.25 147 GLY A O 1
ATOM 1177 N N . ILE A 1 148 ? -3.356 2.284 5.524 1.00 90.81 148 ILE A N 1
ATOM 1178 C CA . ILE A 1 148 ? -2.090 1.645 5.889 1.00 90.81 148 ILE A CA 1
ATOM 1179 C C . ILE A 1 148 ? -0.997 2.214 4.989 1.00 90.81 148 ILE A C 1
ATOM 1181 O O . ILE A 1 148 ? -1.152 2.286 3.770 1.00 90.81 148 ILE A O 1
ATOM 1185 N N . ILE A 1 149 ? 0.119 2.602 5.599 1.00 90.50 149 ILE A N 1
ATOM 1186 C CA . ILE A 1 149 ? 1.292 3.120 4.901 1.00 90.50 149 ILE A CA 1
ATOM 1187 C C . ILE A 1 149 ? 2.359 2.033 4.873 1.00 90.50 149 ILE A C 1
ATOM 1189 O O . ILE A 1 149 ? 2.683 1.436 5.900 1.00 90.50 149 ILE A O 1
ATOM 1193 N N . PHE A 1 150 ? 2.907 1.788 3.693 1.00 91.31 150 PHE A N 1
ATOM 1194 C CA . PHE A 1 150 ? 4.033 0.901 3.473 1.00 91.31 150 PHE A CA 1
ATOM 1195 C C . PHE A 1 150 ? 5.305 1.710 3.232 1.00 91.31 150 PHE A C 1
ATOM 1197 O O . PHE A 1 150 ? 5.301 2.641 2.426 1.00 91.31 150 PHE A O 1
ATOM 1204 N N . PHE A 1 151 ? 6.386 1.312 3.897 1.00 87.31 151 PHE A N 1
ATOM 1205 C CA . PHE A 1 151 ? 7.734 1.841 3.723 1.00 87.31 151 PHE A CA 1
ATOM 1206 C C . PHE A 1 151 ? 8.673 0.731 3.287 1.00 87.31 151 PHE A C 1
ATOM 1208 O O . PHE A 1 151 ? 8.635 -0.357 3.862 1.00 87.31 151 PHE A O 1
ATOM 1215 N N . PHE A 1 152 ? 9.551 1.032 2.340 1.00 84.81 152 PHE A N 1
ATOM 1216 C CA . PHE A 1 152 ? 10.631 0.148 1.922 1.00 84.81 152 PHE A CA 1
ATOM 1217 C C . PHE A 1 152 ? 11.974 0.853 2.090 1.00 84.81 152 PHE A C 1
ATOM 1219 O O . PHE A 1 152 ? 12.076 2.033 1.765 1.00 84.81 152 PHE A O 1
ATOM 1226 N N . PHE A 1 153 ? 12.985 0.151 2.597 1.00 80.25 153 PHE A N 1
ATOM 1227 C CA . PHE A 1 153 ? 14.294 0.716 2.935 1.00 80.25 153 PHE A CA 1
ATOM 1228 C C . PHE A 1 153 ? 15.425 0.028 2.164 1.00 80.25 153 PHE A C 1
ATOM 1230 O O . PHE A 1 153 ? 15.272 -1.114 1.736 1.00 80.25 153 PHE A O 1
ATOM 1237 N N . ASP A 1 154 ? 16.570 0.710 2.063 1.00 71.75 154 ASP A N 1
ATOM 1238 C CA . ASP A 1 154 ? 17.790 0.243 1.376 1.00 71.75 154 ASP A CA 1
ATOM 1239 C C . ASP A 1 154 ? 18.316 -1.118 1.870 1.00 71.75 154 ASP A C 1
ATOM 1241 O O . ASP A 1 154 ? 18.995 -1.835 1.146 1.00 71.75 154 ASP A O 1
ATOM 1245 N N . GLU A 1 155 ? 17.983 -1.513 3.099 1.00 69.81 155 GLU A N 1
ATOM 1246 C CA . GLU A 1 155 ? 18.381 -2.801 3.688 1.00 69.81 155 GLU A CA 1
ATOM 1247 C C . GLU A 1 155 ? 17.404 -3.946 3.340 1.00 69.81 155 GLU A C 1
ATOM 1249 O O . GLU A 1 155 ? 17.354 -4.975 4.018 1.00 69.81 155 GLU A O 1
ATOM 1254 N N . ASN A 1 156 ? 16.599 -3.775 2.287 1.00 75.81 156 ASN A N 1
ATOM 1255 C CA . ASN A 1 156 ? 15.692 -4.777 1.716 1.00 75.81 156 ASN A CA 1
ATOM 1256 C C . ASN A 1 156 ? 14.625 -5.305 2.680 1.00 75.81 156 ASN A C 1
ATOM 1258 O O . ASN A 1 156 ? 14.168 -6.451 2.572 1.00 75.81 156 ASN A O 1
ATOM 1262 N N . TYR A 1 157 ? 14.197 -4.460 3.615 1.00 80.50 157 TYR A N 1
ATOM 1263 C CA . TYR A 1 157 ? 13.065 -4.739 4.486 1.00 80.50 157 TYR A CA 1
ATOM 1264 C C . TYR A 1 157 ? 11.954 -3.710 4.297 1.00 80.50 157 TYR A C 1
ATOM 1266 O O . TYR A 1 157 ? 12.171 -2.561 3.906 1.00 80.50 157 TYR A O 1
ATOM 1274 N N . GLY A 1 158 ? 10.734 -4.155 4.591 1.00 86.19 158 GLY A N 1
ATOM 1275 C CA . GLY A 1 158 ? 9.536 -3.338 4.507 1.00 86.19 158 GLY A CA 1
ATOM 1276 C C . GLY A 1 158 ? 8.828 -3.215 5.852 1.00 86.19 158 GLY A C 1
ATOM 1277 O O . GLY A 1 158 ? 8.797 -4.168 6.632 1.00 86.19 158 GLY A O 1
ATOM 1278 N N . ILE A 1 159 ? 8.225 -2.057 6.113 1.00 89.06 159 ILE A N 1
ATOM 1279 C CA . ILE A 1 159 ? 7.387 -1.807 7.290 1.00 89.06 159 ILE A CA 1
ATOM 1280 C C . ILE A 1 159 ? 5.988 -1.416 6.825 1.00 89.06 159 ILE A C 1
ATOM 1282 O O . ILE A 1 159 ? 5.823 -0.482 6.048 1.00 89.06 159 ILE A O 1
ATOM 1286 N N . LEU A 1 160 ? 4.974 -2.096 7.355 1.00 91.81 160 LEU A N 1
ATOM 1287 C CA . LEU A 1 160 ? 3.584 -1.654 7.291 1.00 91.81 160 LEU A CA 1
ATOM 1288 C C . LEU A 1 160 ? 3.241 -0.896 8.565 1.00 91.81 160 LEU A C 1
ATOM 1290 O O . LEU A 1 160 ? 3.482 -1.391 9.665 1.00 91.81 160 LEU A O 1
ATOM 1294 N N . TRP A 1 161 ? 2.642 0.279 8.432 1.00 91.94 161 TRP A N 1
ATOM 1295 C CA . TRP A 1 161 ? 2.241 1.126 9.544 1.00 91.94 161 TRP A CA 1
ATOM 1296 C C . TRP A 1 161 ? 0.783 1.550 9.397 1.00 91.94 161 TRP A C 1
ATOM 1298 O O . TRP A 1 161 ? 0.391 2.148 8.400 1.00 91.94 161 TRP A O 1
ATOM 1308 N N . ASN A 1 162 ? -0.019 1.259 10.420 1.00 91.25 162 ASN A N 1
ATOM 1309 C CA . ASN A 1 162 ? -1.362 1.802 10.561 1.00 91.25 162 ASN A CA 1
ATOM 1310 C C . ASN A 1 162 ? -1.330 2.933 11.611 1.00 91.25 162 ASN A C 1
ATOM 1312 O O . ASN A 1 162 ? -1.287 2.647 12.819 1.00 91.25 162 ASN A O 1
ATOM 1316 N N . PRO A 1 163 ? -1.357 4.209 11.184 1.00 87.56 163 PRO A N 1
ATOM 1317 C CA . PRO A 1 163 ? -1.296 5.356 12.086 1.00 87.56 163 PRO A CA 1
ATOM 1318 C C . PRO A 1 163 ? -2.528 5.455 12.994 1.00 87.56 163 PRO A C 1
ATOM 1320 O O . PRO A 1 163 ? -2.408 5.848 14.155 1.00 87.56 163 PRO A O 1
ATOM 1323 N N . SER A 1 164 ? -3.704 5.034 12.518 1.00 85.81 164 SER A N 1
ATOM 1324 C CA . SER A 1 164 ? -4.968 5.143 13.256 1.00 85.81 164 SER A CA 1
ATOM 1325 C C . SER A 1 164 ? -5.015 4.266 14.507 1.00 85.81 164 SER A C 1
ATOM 1327 O O . SER A 1 164 ? -5.631 4.650 15.503 1.00 85.81 164 SER A O 1
ATOM 1329 N N . ILE A 1 165 ? -4.346 3.109 14.476 1.00 87.50 165 ILE A N 1
ATOM 1330 C CA . ILE A 1 165 ? -4.237 2.195 15.626 1.00 87.50 165 ILE A CA 1
ATOM 1331 C C . ILE A 1 165 ? -2.834 2.157 16.242 1.00 87.50 165 ILE A C 1
ATOM 1333 O O . ILE A 1 165 ? -2.616 1.410 17.195 1.00 87.50 165 ILE A O 1
ATOM 1337 N N . ARG A 1 166 ? -1.893 2.949 15.708 1.00 86.69 166 ARG A N 1
ATOM 1338 C CA . ARG A 1 166 ? -0.488 3.033 16.145 1.00 86.69 166 ARG A CA 1
ATOM 1339 C C . ARG A 1 166 ? 0.224 1.678 16.179 1.00 86.69 166 ARG A C 1
ATOM 1341 O O . ARG A 1 166 ? 1.065 1.433 17.039 1.00 86.69 166 ARG A O 1
ATOM 1348 N N . LYS A 1 167 ? -0.122 0.789 15.247 1.00 89.19 167 LYS A N 1
ATOM 1349 C CA . LYS A 1 167 ? 0.536 -0.512 15.094 1.00 89.19 167 LYS A CA 1
ATOM 1350 C C . LYS A 1 167 ? 1.379 -0.521 13.839 1.00 89.19 167 LYS A C 1
ATOM 1352 O O . LYS A 1 167 ? 1.020 0.090 12.835 1.00 89.19 167 LYS A O 1
ATOM 1357 N N . PHE A 1 168 ? 2.469 -1.263 13.901 1.00 90.88 168 PHE A N 1
ATOM 1358 C CA . PHE A 1 168 ? 3.312 -1.526 12.754 1.00 90.88 168 PHE A CA 1
ATOM 1359 C C . PHE A 1 168 ? 3.653 -3.009 12.679 1.00 90.88 168 PHE A C 1
ATOM 1361 O O . PHE A 1 168 ? 3.513 -3.742 13.661 1.00 90.88 168 PHE A O 1
ATOM 1368 N N . LYS A 1 169 ? 4.076 -3.444 11.498 1.00 89.56 169 LYS A N 1
ATOM 1369 C CA . LYS A 1 169 ? 4.521 -4.805 11.232 1.00 89.56 169 LYS A CA 1
ATOM 1370 C C . LYS A 1 169 ? 5.729 -4.760 10.308 1.00 89.56 169 LYS A C 1
ATOM 1372 O O . LYS A 1 169 ? 5.661 -4.157 9.240 1.00 89.56 169 LYS A O 1
ATOM 1377 N N . LEU A 1 170 ? 6.810 -5.406 10.731 1.00 88.56 170 LEU A N 1
ATOM 1378 C CA . LEU A 1 170 ? 7.972 -5.664 9.889 1.00 88.56 170 LEU A CA 1
ATOM 1379 C C . LEU A 1 170 ? 7.659 -6.840 8.958 1.00 88.56 170 LEU A C 1
ATOM 1381 O O . LEU A 1 170 ? 7.063 -7.833 9.386 1.00 88.56 170 LEU A O 1
ATOM 1385 N N . LEU A 1 171 ? 8.034 -6.716 7.693 1.00 87.44 171 LEU A N 1
ATOM 1386 C CA . LEU A 1 171 ? 7.923 -7.791 6.716 1.00 87.44 171 LEU A CA 1
ATOM 1387 C C . LEU A 1 171 ? 9.203 -8.631 6.684 1.00 87.44 171 LEU A C 1
ATOM 1389 O O . LEU A 1 171 ? 10.275 -8.111 7.001 1.00 87.44 171 LEU A O 1
ATOM 1393 N N . PRO A 1 172 ? 9.122 -9.909 6.271 1.00 85.31 172 PRO A N 1
ATOM 1394 C CA . PRO A 1 172 ? 10.315 -10.701 6.009 1.00 85.31 172 PRO A CA 1
ATOM 1395 C C . PRO A 1 172 ? 11.225 -9.978 5.011 1.00 85.31 172 PRO A C 1
ATOM 1397 O O . PRO A 1 172 ? 10.747 -9.492 3.985 1.00 85.31 172 PRO A O 1
ATOM 1400 N N . THR A 1 173 ? 12.524 -9.927 5.294 1.00 81.62 173 THR A N 1
ATOM 1401 C CA . THR A 1 173 ? 13.527 -9.386 4.368 1.00 81.62 173 THR A CA 1
ATOM 1402 C C . THR A 1 173 ? 13.467 -10.131 3.035 1.00 81.62 173 THR A C 1
ATOM 1404 O O . THR A 1 173 ? 13.281 -11.355 3.020 1.00 81.62 173 THR A O 1
ATOM 1407 N N . LEU A 1 174 ? 13.676 -9.422 1.924 1.00 72.94 174 LEU A N 1
ATOM 1408 C CA . LEU A 1 174 ? 13.935 -10.056 0.630 1.00 72.94 174 LEU A CA 1
ATOM 1409 C C . LEU A 1 174 ? 15.322 -10.735 0.698 1.00 72.94 174 LEU A C 1
ATOM 1411 O O . LEU A 1 174 ? 16.348 -10.135 0.389 1.00 72.94 174 LEU A O 1
ATOM 1415 N N . LYS A 1 175 ? 15.394 -11.964 1.228 1.00 60.75 175 LYS A N 1
ATOM 1416 C CA . LYS A 1 175 ? 16.662 -12.707 1.340 1.00 60.75 175 LYS A CA 1
ATOM 1417 C C . LYS A 1 175 ? 17.198 -13.048 -0.060 1.00 60.75 175 LYS A C 1
ATOM 1419 O O . LYS A 1 175 ? 16.425 -13.389 -0.947 1.00 60.75 175 LYS A O 1
ATOM 1424 N N . ASN A 1 176 ? 18.525 -13.032 -0.216 1.00 52.22 176 ASN A N 1
ATOM 1425 C CA . ASN A 1 176 ? 19.283 -13.488 -1.399 1.00 52.22 176 ASN A CA 1
ATOM 1426 C C . ASN A 1 176 ? 19.181 -12.665 -2.689 1.00 52.22 176 ASN A C 1
ATOM 1428 O O . ASN A 1 176 ? 19.682 -13.099 -3.725 1.00 52.22 176 ASN A O 1
ATOM 1432 N N . GLN A 1 177 ? 18.618 -11.465 -2.642 1.00 52.50 177 GLN A N 1
ATOM 1433 C CA . GLN A 1 177 ? 18.676 -10.548 -3.771 1.00 52.50 177 GLN A CA 1
ATOM 1434 C C . GLN A 1 177 ? 19.424 -9.316 -3.282 1.00 52.50 177 GLN A C 1
ATOM 1436 O O . GLN A 1 177 ? 18.902 -8.545 -2.481 1.00 52.50 177 GLN A O 1
ATOM 1441 N N . MET A 1 178 ? 20.689 -9.170 -3.695 1.00 45.19 178 MET A N 1
ATOM 1442 C CA . MET A 1 178 ? 21.326 -7.855 -3.721 1.00 45.19 178 MET A CA 1
ATOM 1443 C C . MET A 1 178 ? 20.461 -7.014 -4.648 1.00 45.19 178 MET A C 1
ATOM 1445 O O . MET A 1 178 ? 20.637 -7.033 -5.863 1.00 45.19 178 MET A O 1
ATOM 1449 N N . ILE A 1 179 ? 19.449 -6.383 -4.069 1.00 51.53 179 ILE A N 1
ATOM 1450 C CA . ILE A 1 179 ? 18.660 -5.368 -4.726 1.00 51.53 179 ILE A CA 1
ATOM 1451 C C . ILE A 1 179 ? 19.670 -4.310 -5.147 1.00 51.53 179 ILE A C 1
ATOM 1453 O O . ILE A 1 179 ? 20.281 -3.622 -4.331 1.00 51.53 179 ILE A O 1
ATOM 1457 N N . VAL A 1 180 ? 19.928 -4.304 -6.452 1.00 52.75 180 VAL A N 1
ATOM 1458 C CA . VAL A 1 180 ? 20.633 -3.238 -7.147 1.00 52.75 180 VAL A CA 1
ATOM 1459 C C . VAL A 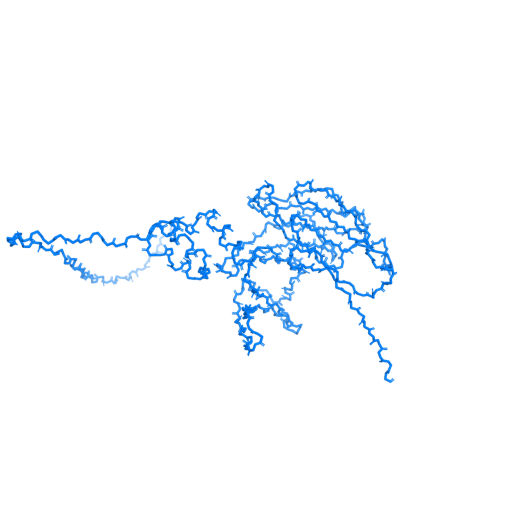1 180 ? 19.899 -1.941 -6.801 1.00 52.75 180 VAL A C 1
ATOM 1461 O O . VAL A 1 180 ? 18.697 -1.972 -6.538 1.00 52.75 180 VAL A O 1
ATOM 1464 N N . SER A 1 181 ? 20.604 -0.811 -6.816 1.00 58.12 181 SER A N 1
ATOM 1465 C CA . SER A 1 181 ? 20.092 0.551 -6.562 1.00 58.12 181 SER A CA 1
ATOM 1466 C C . SER A 1 181 ? 18.734 0.887 -7.200 1.00 58.12 181 SER A C 1
ATOM 1468 O O . SER A 1 181 ? 18.058 1.816 -6.768 1.00 58.12 181 SER A O 1
ATOM 1470 N N . ASP A 1 182 ? 18.327 0.113 -8.201 1.00 67.75 182 ASP A N 1
ATOM 1471 C CA . ASP A 1 182 ? 17.103 0.245 -8.957 1.00 67.75 182 ASP A CA 1
ATOM 1472 C C . ASP A 1 182 ? 16.124 -0.867 -8.543 1.00 67.75 182 ASP A C 1
ATOM 1474 O O . ASP A 1 182 ? 16.028 -1.908 -9.187 1.00 67.75 182 ASP A O 1
ATOM 1478 N N . SER A 1 183 ? 15.402 -0.701 -7.434 1.00 75.88 183 SER A N 1
ATOM 1479 C CA . SER A 1 183 ? 14.271 -1.575 -7.083 1.00 75.88 183 SER A CA 1
ATOM 1480 C C . SER A 1 183 ? 13.058 -0.765 -6.673 1.00 75.88 183 SER A C 1
ATOM 1482 O O . SER A 1 183 ? 13.164 0.305 -6.078 1.00 75.88 183 SER A O 1
ATOM 1484 N N . SER A 1 184 ? 11.882 -1.294 -6.996 1.00 84.94 184 SER A N 1
ATOM 1485 C CA . SER A 1 184 ? 10.607 -0.644 -6.717 1.00 84.94 184 SER A CA 1
ATOM 1486 C C . SER A 1 184 ? 9.744 -1.563 -5.878 1.00 84.94 184 SER A C 1
ATOM 1488 O O . SER A 1 184 ? 9.449 -2.684 -6.285 1.00 84.94 184 SER A O 1
ATOM 1490 N N . CYS A 1 185 ? 9.326 -1.080 -4.710 1.00 89.19 185 CYS A N 1
ATOM 1491 C CA . CYS A 1 185 ? 8.386 -1.792 -3.857 1.00 89.19 185 CYS A CA 1
ATOM 1492 C C . CYS A 1 185 ? 7.117 -0.975 -3.641 1.00 89.19 185 CYS A C 1
ATOM 1494 O O . CYS A 1 185 ? 7.168 0.243 -3.441 1.00 89.19 185 CYS A O 1
ATOM 1496 N N . CYS A 1 186 ? 5.984 -1.661 -3.630 1.00 91.31 186 CYS A N 1
ATOM 1497 C CA . CYS A 1 186 ? 4.665 -1.068 -3.449 1.00 91.31 186 CYS A CA 1
ATOM 1498 C C . CYS A 1 186 ? 3.701 -2.045 -2.772 1.00 91.31 186 CYS A C 1
ATOM 1500 O O . CYS A 1 186 ? 3.951 -3.247 -2.675 1.00 91.31 186 CYS A O 1
ATOM 1502 N N . PHE A 1 187 ? 2.580 -1.507 -2.312 1.00 93.56 187 PHE A N 1
ATOM 1503 C CA . PHE A 1 187 ? 1.593 -2.192 -1.495 1.00 93.56 187 PHE A CA 1
ATOM 1504 C C . PHE A 1 187 ? 0.190 -1.991 -2.063 1.00 93.56 187 PHE A C 1
ATOM 1506 O O . PHE A 1 187 ? -0.130 -0.910 -2.552 1.00 93.56 187 PHE A O 1
ATOM 1513 N N . GLY A 1 188 ? -0.647 -3.022 -1.988 1.00 95.31 188 GLY A N 1
ATOM 1514 C CA . GLY A 1 188 ? -2.024 -2.958 -2.465 1.00 95.31 188 GLY A CA 1
ATOM 1515 C C . GLY A 1 188 ? -2.898 -4.067 -1.896 1.00 95.31 188 GLY A C 1
ATOM 1516 O O . GLY A 1 188 ? -2.406 -5.021 -1.293 1.00 95.31 188 GLY A O 1
ATOM 1517 N N . TYR A 1 189 ? -4.206 -3.939 -2.088 1.00 95.25 189 TYR A N 1
ATOM 1518 C CA . TYR A 1 189 ? -5.196 -4.884 -1.584 1.00 95.25 189 TYR A CA 1
ATOM 1519 C C . TYR A 1 189 ? -5.761 -5.766 -2.704 1.00 95.25 189 TYR A C 1
ATOM 1521 O O . TYR A 1 189 ? -6.243 -5.281 -3.732 1.00 95.25 189 TYR A O 1
ATOM 1529 N N . ASP A 1 190 ? -5.691 -7.082 -2.504 1.00 95.38 190 ASP A N 1
ATOM 1530 C CA . ASP A 1 190 ? -6.300 -8.079 -3.374 1.00 95.38 190 ASP A CA 1
ATOM 1531 C C . ASP A 1 190 ? -7.679 -8.465 -2.828 1.00 95.38 190 ASP A C 1
ATOM 1533 O O . ASP A 1 190 ? -7.817 -9.244 -1.881 1.00 95.38 190 ASP A O 1
ATOM 1537 N N . HIS A 1 191 ? -8.710 -7.930 -3.480 1.00 91.00 191 HIS A N 1
ATOM 1538 C CA . HIS A 1 191 ? -10.113 -8.169 -3.155 1.00 91.00 191 HIS A CA 1
ATOM 1539 C C . HIS A 1 191 ? -10.533 -9.639 -3.304 1.00 91.00 191 HIS A C 1
ATOM 1541 O O . HIS A 1 191 ? -11.551 -10.031 -2.740 1.00 91.00 191 HIS A O 1
ATOM 1547 N N . PHE A 1 192 ? -9.798 -10.453 -4.071 1.00 92.31 192 PHE A N 1
ATOM 1548 C CA . PHE A 1 192 ? -10.153 -11.854 -4.294 1.00 92.31 192 PHE A CA 1
ATOM 1549 C C . PHE A 1 192 ? -9.819 -12.737 -3.095 1.00 92.31 192 PHE A C 1
ATOM 1551 O O . PHE A 1 192 ? -10.639 -13.555 -2.692 1.00 92.31 192 PHE A O 1
ATOM 1558 N N . ILE A 1 193 ? -8.630 -12.554 -2.521 1.00 92.44 193 ILE A N 1
ATOM 1559 C CA . ILE A 1 193 ? -8.193 -13.290 -1.326 1.00 92.44 193 ILE A CA 1
ATOM 1560 C C . ILE A 1 193 ? -8.474 -12.527 -0.026 1.00 92.44 193 ILE A C 1
ATOM 1562 O O . ILE A 1 193 ? -8.055 -12.980 1.036 1.00 92.44 193 ILE A O 1
ATOM 1566 N N . ASP A 1 194 ? -9.139 -11.370 -0.116 1.00 92.06 194 ASP A N 1
ATOM 1567 C CA . ASP A 1 194 ? -9.459 -10.495 1.016 1.00 92.06 194 ASP A CA 1
ATOM 1568 C C . ASP A 1 194 ? -8.219 -10.132 1.852 1.00 92.06 194 ASP A C 1
ATOM 1570 O O . ASP A 1 194 ? -8.224 -10.172 3.083 1.00 92.06 194 ASP A O 1
ATOM 1574 N N . ASN A 1 195 ? -7.108 -9.836 1.175 1.00 93.44 195 ASN A N 1
ATOM 1575 C CA . ASN A 1 195 ? -5.830 -9.647 1.847 1.00 93.44 195 ASN A CA 1
ATOM 1576 C C . ASN A 1 195 ? -4.917 -8.680 1.098 1.00 93.44 195 ASN A C 1
ATOM 1578 O O . ASN A 1 195 ? -5.039 -8.453 -0.104 1.00 93.44 195 ASN A O 1
ATOM 1582 N N . TYR A 1 196 ? -3.950 -8.132 1.820 1.00 94.94 196 TYR A N 1
ATOM 1583 C CA . TYR A 1 196 ? -2.965 -7.232 1.252 1.00 94.94 196 TYR A CA 1
ATOM 1584 C C . TYR A 1 196 ? -1.795 -7.988 0.634 1.00 94.94 196 TYR A C 1
ATOM 1586 O O . TYR A 1 196 ? -1.370 -9.034 1.134 1.00 94.94 196 TYR A O 1
ATOM 1594 N N . LYS A 1 197 ? -1.228 -7.410 -0.421 1.00 95.56 197 LYS A N 1
ATOM 1595 C CA . LYS A 1 197 ? -0.014 -7.873 -1.084 1.00 95.56 197 LYS A CA 1
ATOM 1596 C C . LYS A 1 197 ? 1.020 -6.757 -1.127 1.00 95.56 197 LYS A C 1
ATOM 1598 O O . LYS A 1 197 ? 0.702 -5.584 -1.313 1.00 95.56 197 LYS A O 1
ATOM 1603 N N . VAL A 1 198 ? 2.272 -7.153 -0.974 1.00 94.31 198 VAL A N 1
ATOM 1604 C CA . VAL A 1 198 ? 3.446 -6.315 -1.202 1.00 94.31 198 VAL A CA 1
ATOM 1605 C C . VAL A 1 198 ? 4.134 -6.859 -2.440 1.00 94.31 198 VAL A C 1
ATOM 1607 O O . VAL A 1 198 ? 4.288 -8.071 -2.576 1.00 94.31 198 VAL A O 1
ATOM 1610 N N . ILE A 1 199 ? 4.497 -5.968 -3.349 1.00 94.12 199 ILE A N 1
ATOM 1611 C CA . ILE A 1 199 ? 5.100 -6.290 -4.634 1.00 94.12 199 ILE A CA 1
ATOM 1612 C C . ILE A 1 199 ? 6.464 -5.623 -4.645 1.00 94.12 199 ILE A C 1
ATOM 1614 O O . ILE A 1 199 ? 6.556 -4.420 -4.406 1.00 94.12 199 ILE A O 1
ATOM 1618 N N . ALA A 1 200 ? 7.497 -6.412 -4.898 1.00 91.31 200 ALA A N 1
ATOM 1619 C CA . ALA A 1 200 ? 8.872 -5.972 -5.039 1.00 91.31 200 ALA A CA 1
ATOM 1620 C C . ALA A 1 200 ? 9.345 -6.305 -6.452 1.00 91.31 200 ALA A C 1
ATOM 1622 O O . ALA A 1 200 ? 9.223 -7.448 -6.892 1.00 91.31 200 ALA A O 1
ATOM 1623 N N . ILE A 1 201 ? 9.862 -5.305 -7.156 1.00 89.88 201 ILE A N 1
ATOM 1624 C CA . ILE A 1 201 ? 10.458 -5.440 -8.481 1.00 89.88 201 ILE A CA 1
ATOM 1625 C C . ILE A 1 201 ? 11.948 -5.171 -8.338 1.00 89.88 201 ILE A C 1
ATOM 1627 O O . ILE A 1 201 ? 12.336 -4.092 -7.880 1.00 89.88 201 ILE A O 1
ATOM 1631 N N . SER A 1 202 ? 12.756 -6.140 -8.750 1.00 86.94 202 SER A N 1
ATOM 1632 C CA . SER A 1 202 ? 14.210 -6.043 -8.762 1.00 86.94 202 SER A CA 1
ATOM 1633 C C . SER A 1 202 ? 14.701 -5.940 -10.195 1.00 86.94 202 SER A C 1
ATOM 1635 O O . SER A 1 202 ? 14.495 -6.855 -10.992 1.00 86.94 202 SER A O 1
ATOM 1637 N N . PHE A 1 203 ? 15.349 -4.822 -10.520 1.00 83.94 203 PHE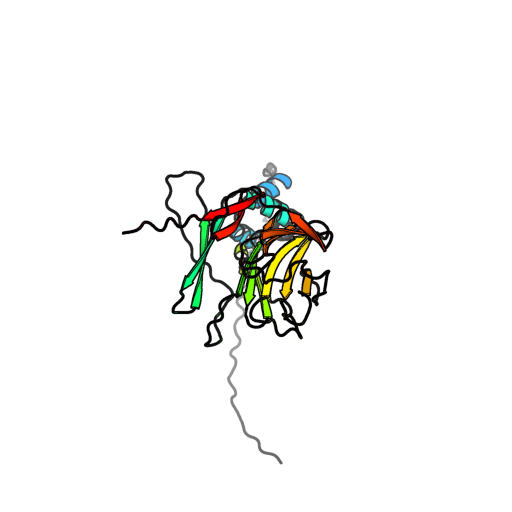 A N 1
ATOM 1638 C CA . PHE A 1 203 ? 15.909 -4.603 -11.847 1.00 83.94 203 PHE A CA 1
ATOM 1639 C C . PHE A 1 203 ? 17.366 -5.063 -11.886 1.00 83.94 203 PHE A C 1
ATOM 1641 O O . PHE A 1 203 ? 18.150 -4.799 -10.972 1.00 83.94 203 PHE A O 1
ATOM 1648 N N . SER A 1 204 ? 17.735 -5.776 -12.946 1.00 80.06 204 SER A N 1
ATOM 1649 C CA . SER A 1 204 ? 19.092 -6.277 -13.155 1.00 80.06 204 SER A CA 1
ATOM 1650 C C . SER A 1 204 ? 19.497 -6.073 -14.609 1.00 80.06 204 SER A C 1
ATOM 1652 O O . SER A 1 204 ? 18.674 -6.176 -15.510 1.00 80.06 204 SER A O 1
ATOM 1654 N N . LYS A 1 205 ? 20.778 -5.768 -14.844 1.00 74.75 205 LYS A N 1
ATOM 1655 C CA . LYS A 1 205 ? 21.322 -5.677 -16.208 1.00 74.75 205 LYS A CA 1
ATOM 1656 C C . LYS A 1 205 ? 21.542 -7.056 -16.831 1.00 74.75 205 LYS A C 1
ATOM 1658 O O . LYS A 1 205 ? 21.397 -7.203 -18.038 1.00 74.75 205 LYS A O 1
ATOM 1663 N N . ASP A 1 206 ? 21.870 -8.043 -15.997 1.00 74.75 206 ASP A N 1
ATOM 1664 C CA . ASP A 1 206 ? 22.282 -9.382 -16.435 1.00 74.75 206 ASP A CA 1
ATOM 1665 C C . ASP A 1 206 ? 21.156 -10.416 -16.312 1.00 74.75 206 ASP A C 1
ATOM 1667 O O . ASP A 1 206 ? 21.195 -11.475 -16.938 1.00 74.75 206 ASP A O 1
ATOM 1671 N N . LYS A 1 207 ? 20.152 -10.131 -15.477 1.00 71.19 207 LYS A N 1
ATOM 1672 C CA . LYS A 1 207 ? 18.989 -10.990 -15.237 1.00 71.19 207 LYS A CA 1
ATOM 1673 C C . LYS A 1 207 ? 17.722 -10.256 -15.661 1.00 71.19 207 LYS A C 1
ATOM 1675 O O . LYS A 1 207 ? 17.680 -9.032 -15.637 1.00 71.19 207 LYS A O 1
ATOM 1680 N N . GLY A 1 208 ? 16.684 -11.009 -16.027 1.00 80.75 208 GLY A N 1
ATOM 1681 C CA . GLY A 1 208 ? 15.347 -10.442 -16.214 1.00 80.75 208 GLY A CA 1
ATOM 1682 C C . GLY A 1 208 ? 14.877 -9.677 -14.970 1.00 80.75 208 GLY A C 1
ATOM 1683 O O . GLY A 1 208 ? 15.381 -9.889 -13.865 1.00 80.75 208 GLY A O 1
ATOM 1684 N N . ASN A 1 209 ? 13.910 -8.779 -15.154 1.00 89.44 209 ASN A N 1
ATOM 1685 C CA . ASN A 1 209 ? 13.402 -7.935 -14.077 1.00 89.44 209 ASN A CA 1
ATOM 1686 C C . ASN A 1 209 ? 12.449 -8.734 -13.189 1.00 89.44 209 ASN A C 1
ATOM 1688 O O . ASN A 1 209 ? 11.273 -8.908 -13.505 1.00 89.44 209 ASN A O 1
ATOM 1692 N N . GLU A 1 210 ? 12.975 -9.262 -12.091 1.00 91.06 210 GLU A N 1
ATOM 1693 C CA . GLU A 1 210 ? 12.259 -10.210 -11.247 1.00 91.06 210 GLU A CA 1
ATOM 1694 C C . GLU A 1 210 ? 11.175 -9.513 -10.431 1.00 91.06 210 GLU A C 1
ATOM 1696 O O . GLU A 1 210 ? 11.388 -8.431 -9.877 1.00 91.06 210 GLU A O 1
ATOM 1701 N N . VAL A 1 211 ? 10.017 -10.163 -10.307 1.00 93.00 211 VAL A N 1
ATOM 1702 C CA . VAL A 1 211 ? 8.916 -9.655 -9.488 1.00 93.00 211 VAL A CA 1
ATOM 1703 C C . VAL A 1 211 ? 8.551 -10.663 -8.417 1.00 93.00 211 VAL A C 1
ATOM 1705 O O . VAL A 1 211 ? 8.209 -11.812 -8.696 1.00 93.00 211 VAL A O 1
ATOM 1708 N N . ASN A 1 212 ? 8.610 -10.205 -7.171 1.00 92.50 212 ASN A N 1
ATOM 1709 C CA . ASN A 1 212 ? 8.281 -10.975 -5.987 1.00 92.50 212 ASN A CA 1
ATOM 1710 C C . ASN A 1 212 ? 7.047 -10.393 -5.300 1.00 92.50 212 ASN A C 1
ATOM 1712 O O . ASN A 1 212 ? 6.913 -9.182 -5.131 1.00 92.50 212 ASN A O 1
ATOM 1716 N N . VAL A 1 213 ? 6.154 -11.273 -4.863 1.00 94.31 213 VAL A N 1
ATOM 1717 C CA . VAL A 1 213 ? 4.917 -10.929 -4.168 1.00 94.31 213 VAL A CA 1
ATOM 1718 C C . VAL A 1 213 ? 4.913 -11.563 -2.784 1.00 94.31 213 VAL A C 1
ATOM 1720 O O . VAL A 1 213 ? 5.240 -12.739 -2.617 1.00 94.31 213 VAL A O 1
ATOM 1723 N N . HIS A 1 214 ? 4.493 -10.789 -1.790 1.00 92.75 214 HIS A N 1
ATOM 1724 C CA . HIS A 1 214 ? 4.249 -11.246 -0.431 1.00 92.75 214 HIS A CA 1
ATOM 1725 C C . HIS A 1 214 ? 2.820 -10.912 -0.018 1.00 92.75 214 HIS A C 1
ATOM 1727 O O . HIS A 1 214 ? 2.467 -9.744 0.138 1.00 92.75 214 HIS A O 1
ATOM 1733 N N . ALA A 1 215 ? 1.994 -11.938 0.176 1.00 94.19 215 ALA A N 1
ATOM 1734 C CA . ALA A 1 215 ? 0.670 -11.764 0.759 1.00 94.19 215 ALA A CA 1
ATOM 1735 C C . ALA A 1 215 ? 0.791 -11.654 2.284 1.00 94.19 215 ALA A C 1
ATOM 1737 O O . ALA A 1 215 ? 1.486 -12.444 2.927 1.00 94.19 215 ALA A O 1
ATOM 1738 N N . LEU A 1 216 ? 0.119 -10.678 2.885 1.00 91.94 216 LEU A N 1
ATOM 1739 C CA . LEU A 1 216 ? 0.270 -10.398 4.304 1.00 91.94 216 LEU A CA 1
ATOM 1740 C C . LEU A 1 216 ? -0.171 -11.596 5.156 1.00 91.94 216 LEU A C 1
ATOM 1742 O O . LEU A 1 216 ? -1.265 -12.124 5.001 1.00 91.94 216 LEU A O 1
ATOM 1746 N N . GLY A 1 217 ? 0.683 -12.015 6.090 1.00 87.88 217 GLY A N 1
ATOM 1747 C CA . GLY A 1 217 ? 0.406 -13.182 6.938 1.00 87.88 217 GLY A CA 1
ATOM 1748 C C . GLY A 1 217 ? 0.958 -14.492 6.380 1.00 87.88 217 GLY A C 1
ATOM 1749 O O . GLY A 1 217 ? 1.066 -15.454 7.132 1.00 87.88 217 GLY A O 1
ATOM 1750 N N . THR A 1 218 ? 1.406 -14.509 5.123 1.00 85.56 218 THR A N 1
ATOM 1751 C CA . THR A 1 218 ? 2.324 -15.553 4.658 1.00 85.56 218 THR A CA 1
ATOM 1752 C C . THR A 1 218 ? 3.714 -15.319 5.261 1.00 85.56 218 THR A C 1
ATOM 1754 O O . THR A 1 218 ? 4.040 -14.206 5.674 1.00 85.56 218 THR A O 1
ATOM 1757 N N . GLY A 1 219 ? 4.525 -16.369 5.389 1.00 82.62 219 GLY A N 1
ATOM 1758 C CA . GLY A 1 219 ? 5.873 -16.280 5.968 1.00 82.62 219 GLY A CA 1
ATOM 1759 C C . GLY A 1 219 ? 6.979 -16.002 4.946 1.00 82.62 219 GLY A C 1
ATOM 1760 O O . GLY A 1 219 ? 8.140 -15.880 5.328 1.00 82.62 219 GLY A O 1
ATOM 1761 N N . SER A 1 220 ? 6.647 -15.936 3.654 1.00 85.38 220 SER A N 1
ATOM 1762 C CA . SER A 1 220 ? 7.625 -15.957 2.563 1.00 85.38 220 SER A CA 1
ATOM 1763 C C . SER A 1 220 ? 7.227 -15.074 1.382 1.00 85.38 220 SER A C 1
ATOM 1765 O O . SER A 1 220 ? 6.069 -14.691 1.215 1.00 85.38 220 SER A O 1
ATOM 1767 N N . TRP A 1 221 ? 8.222 -14.737 0.568 1.00 90.62 221 TRP A N 1
ATOM 1768 C CA . TRP A 1 221 ? 8.047 -14.126 -0.745 1.00 90.62 221 TRP A CA 1
ATOM 1769 C C . TRP A 1 221 ? 7.931 -15.219 -1.802 1.00 90.62 221 TRP A C 1
ATOM 1771 O O . TRP A 1 221 ? 8.516 -16.293 -1.648 1.00 90.62 221 TRP A O 1
ATOM 1781 N N . ARG A 1 222 ? 7.210 -14.943 -2.887 1.00 92.44 222 ARG A N 1
ATOM 1782 C CA . ARG A 1 222 ? 7.178 -15.821 -4.060 1.00 92.44 222 ARG A CA 1
ATOM 1783 C C . ARG A 1 222 ? 7.333 -15.030 -5.345 1.00 92.44 222 ARG A C 1
ATOM 1785 O O . ARG A 1 222 ? 6.827 -13.915 -5.448 1.00 92.44 222 ARG A O 1
ATOM 1792 N N . ARG A 1 223 ? 7.975 -15.641 -6.332 1.00 92.56 223 ARG A N 1
ATOM 1793 C CA . ARG A 1 223 ? 8.163 -15.051 -7.655 1.00 92.56 223 ARG A CA 1
ATOM 1794 C C . ARG A 1 223 ? 6.897 -15.180 -8.505 1.00 92.56 223 ARG A C 1
ATOM 1796 O O . ARG A 1 223 ? 6.190 -16.185 -8.411 1.00 92.56 223 ARG A O 1
ATOM 1803 N N . ILE A 1 224 ? 6.630 -14.169 -9.324 1.00 95.38 224 ILE A N 1
ATOM 1804 C CA . ILE A 1 224 ? 5.630 -14.189 -10.401 1.00 95.38 224 ILE A CA 1
ATOM 1805 C C . ILE A 1 224 ? 6.309 -13.908 -11.745 1.00 95.38 224 ILE A C 1
ATOM 1807 O O . ILE A 1 224 ? 7.535 -13.866 -11.822 1.00 95.38 224 ILE A O 1
ATOM 1811 N N . GLN A 1 225 ? 5.517 -13.743 -12.806 1.00 95.50 225 GLN A N 1
ATOM 1812 C CA . GLN A 1 225 ? 6.034 -13.337 -14.108 1.00 95.50 225 GLN A CA 1
ATOM 1813 C C . GLN A 1 225 ? 6.893 -12.069 -13.985 1.00 95.50 225 GLN A C 1
ATOM 1815 O O . GLN A 1 225 ? 6.512 -11.123 -13.299 1.00 95.50 225 GLN A O 1
ATOM 1820 N N . ASP A 1 226 ? 8.037 -12.067 -14.666 1.00 93.81 226 ASP A N 1
ATOM 1821 C CA . ASP A 1 226 ? 8.967 -10.940 -14.676 1.00 93.81 226 ASP A CA 1
ATOM 1822 C C . ASP A 1 226 ? 8.315 -9.662 -15.231 1.00 93.81 226 ASP A C 1
ATOM 1824 O O . ASP A 1 226 ? 7.386 -9.698 -16.048 1.00 93.81 226 ASP A O 1
ATOM 1828 N N . PHE A 1 227 ? 8.824 -8.513 -14.789 1.00 93.81 227 PHE A N 1
ATOM 1829 C CA . PHE A 1 227 ? 8.325 -7.211 -15.194 1.00 93.81 227 PHE A CA 1
ATOM 1830 C C . PHE A 1 227 ? 8.551 -7.017 -16.703 1.00 93.81 227 PHE A C 1
ATOM 1832 O O . PHE A 1 227 ? 9.674 -7.181 -17.185 1.00 93.81 227 PHE A O 1
ATOM 1839 N N . PRO A 1 228 ? 7.518 -6.641 -17.480 1.00 92.38 228 PRO A N 1
ATOM 1840 C CA . PRO A 1 228 ? 7.539 -6.773 -18.937 1.00 92.38 228 PRO A CA 1
ATOM 1841 C C . PRO A 1 228 ? 8.273 -5.635 -19.665 1.00 92.38 228 PRO A C 1
ATOM 1843 O O . PRO A 1 228 ? 8.019 -5.417 -20.853 1.00 92.38 228 PRO A O 1
ATOM 1846 N N . TYR A 1 229 ? 9.120 -4.884 -18.956 1.00 88.50 229 TYR A N 1
ATOM 1847 C CA . TYR A 1 229 ? 9.895 -3.757 -19.473 1.00 88.50 229 TYR A CA 1
ATOM 1848 C C . TYR A 1 229 ? 11.332 -3.834 -18.976 1.00 88.50 229 TYR A C 1
ATOM 1850 O O . TYR A 1 229 ? 11.514 -4.136 -17.799 1.00 88.50 229 TYR A O 1
ATOM 1858 N N . PRO A 1 230 ? 12.329 -3.541 -19.830 1.00 82.50 230 PRO A N 1
ATOM 1859 C CA . PRO A 1 230 ? 13.738 -3.734 -19.498 1.00 82.50 230 PRO A CA 1
ATOM 1860 C C . PRO A 1 230 ? 14.285 -2.684 -18.522 1.00 82.50 230 PRO A C 1
ATOM 1862 O O . PRO A 1 230 ? 15.207 -2.984 -17.769 1.00 82.50 230 PRO A O 1
ATOM 1865 N N . HIS A 1 231 ? 13.712 -1.479 -18.496 1.00 83.31 231 HIS A N 1
ATOM 1866 C CA . HIS A 1 231 ? 14.239 -0.365 -17.709 1.00 83.31 231 HIS A CA 1
ATOM 1867 C C . HIS A 1 231 ? 13.593 -0.251 -16.321 1.00 83.31 231 HIS A C 1
ATOM 1869 O O . HIS A 1 231 ? 12.390 -0.510 -16.187 1.00 83.31 231 HIS A O 1
ATOM 1875 N N . PRO A 1 232 ? 14.356 0.210 -15.309 1.00 83.31 232 PRO A N 1
ATOM 1876 C CA . PRO A 1 232 ? 13.823 0.567 -14.003 1.00 83.31 232 PRO A CA 1
ATOM 1877 C C . PRO A 1 232 ? 12.643 1.530 -14.067 1.00 83.31 232 PRO A C 1
ATOM 1879 O O . PRO A 1 232 ? 12.637 2.505 -14.822 1.00 83.31 232 PRO A O 1
ATOM 1882 N N . VAL A 1 233 ? 11.651 1.289 -13.213 1.00 84.31 233 VAL A N 1
ATOM 1883 C CA . VAL A 1 233 ? 10.567 2.250 -12.997 1.00 84.31 233 VAL A CA 1
ATOM 1884 C C . VAL A 1 233 ? 11.062 3.397 -12.118 1.00 84.31 233 VAL A C 1
ATOM 1886 O O . VAL A 1 233 ? 11.672 3.186 -11.073 1.00 84.31 233 VAL A O 1
ATOM 1889 N N . VAL A 1 234 ? 10.764 4.631 -12.525 1.00 78.50 234 VAL A N 1
ATOM 1890 C CA . VAL A 1 234 ? 11.248 5.849 -11.844 1.00 78.50 234 VAL A CA 1
ATOM 1891 C C . VAL A 1 234 ? 10.509 6.111 -10.526 1.00 78.50 234 VAL A C 1
ATOM 1893 O O . VAL A 1 234 ? 11.033 6.764 -9.622 1.00 78.50 234 VAL A O 1
ATOM 1896 N N . LYS A 1 235 ? 9.262 5.641 -10.415 1.00 84.75 235 LYS A N 1
ATOM 1897 C CA . LYS A 1 235 ? 8.384 5.876 -9.263 1.00 84.75 235 LYS A CA 1
ATOM 1898 C C . LYS A 1 235 ? 7.807 4.563 -8.723 1.00 84.75 235 LYS A C 1
ATOM 1900 O O . LYS A 1 235 ? 7.653 3.605 -9.488 1.00 84.75 235 LYS A O 1
ATOM 1905 N N . PRO A 1 236 ? 7.461 4.513 -7.422 1.00 85.81 236 PRO A N 1
ATOM 1906 C CA . PRO A 1 236 ? 6.741 3.384 -6.843 1.00 85.81 236 PRO A CA 1
ATOM 1907 C C . PRO A 1 236 ? 5.397 3.152 -7.538 1.00 85.81 236 PRO A C 1
ATOM 1909 O O . PRO A 1 236 ? 4.789 4.084 -8.066 1.00 85.81 236 PRO A O 1
ATOM 1912 N N . GLY A 1 237 ? 4.930 1.906 -7.508 1.00 91.38 237 GLY A N 1
ATOM 1913 C CA . GLY A 1 237 ? 3.641 1.535 -8.083 1.00 91.38 237 GLY A CA 1
ATOM 1914 C C . GLY A 1 237 ? 2.470 2.173 -7.343 1.00 91.38 237 GLY A C 1
ATOM 1915 O O . GLY A 1 237 ? 2.447 2.205 -6.111 1.00 91.38 237 GLY A O 1
ATOM 1916 N N . VAL A 1 238 ? 1.483 2.646 -8.102 1.00 92.94 238 VAL A N 1
ATOM 1917 C CA . VAL A 1 238 ? 0.254 3.257 -7.587 1.00 92.94 238 VAL A CA 1
ATOM 1918 C C . VAL A 1 238 ? -0.863 2.220 -7.565 1.00 92.94 238 VAL A C 1
ATOM 1920 O O . VAL A 1 238 ? -1.261 1.700 -8.611 1.00 92.94 238 VAL A O 1
ATOM 1923 N N . PHE A 1 239 ? -1.367 1.917 -6.370 1.00 94.56 239 PHE A N 1
ATOM 1924 C CA . PHE A 1 239 ? -2.510 1.028 -6.195 1.00 94.56 239 PHE A CA 1
ATOM 1925 C C . PHE A 1 239 ? -3.824 1.749 -6.503 1.00 94.56 239 PHE A C 1
ATOM 1927 O O . PHE A 1 239 ? -4.087 2.816 -5.955 1.00 94.56 239 PHE A O 1
ATOM 1934 N N . VAL A 1 240 ? -4.667 1.135 -7.331 1.00 93.31 240 VAL A N 1
ATOM 1935 C CA . VAL A 1 240 ? -6.060 1.544 -7.530 1.00 93.31 240 VAL A CA 1
ATOM 1936 C C . VAL A 1 240 ? -6.910 0.330 -7.895 1.00 93.31 240 VAL A C 1
ATOM 1938 O O . VAL A 1 240 ? -6.561 -0.452 -8.785 1.00 93.31 240 VAL A O 1
ATOM 1941 N N . SER A 1 241 ? -8.023 0.155 -7.181 1.00 90.19 241 SER A N 1
ATOM 1942 C CA . SER A 1 241 ? -9.089 -0.802 -7.508 1.00 90.19 241 SER A CA 1
ATOM 1943 C C . SER A 1 241 ? -8.608 -2.228 -7.831 1.00 90.19 241 SER A C 1
ATOM 1945 O O . SER A 1 241 ? -9.064 -2.853 -8.785 1.00 90.19 241 SER A O 1
ATOM 1947 N N . GLY A 1 242 ? -7.669 -2.762 -7.039 1.00 94.25 242 GLY A N 1
ATOM 1948 C CA . GLY A 1 242 ? -7.153 -4.132 -7.204 1.00 94.25 242 GLY A CA 1
ATOM 1949 C C . GLY A 1 242 ? -6.001 -4.278 -8.204 1.00 94.25 242 GLY A C 1
ATOM 1950 O O . GLY A 1 242 ? -5.558 -5.395 -8.471 1.00 94.25 242 GLY A O 1
ATOM 1951 N N . THR A 1 243 ? -5.493 -3.170 -8.740 1.00 95.88 243 THR A N 1
ATOM 1952 C CA . THR A 1 243 ? -4.329 -3.148 -9.631 1.00 95.88 243 THR A CA 1
ATOM 1953 C C . THR A 1 243 ? -3.228 -2.266 -9.067 1.00 95.88 243 THR A C 1
ATOM 1955 O O . THR A 1 243 ? -3.501 -1.322 -8.327 1.00 95.88 243 THR A O 1
ATOM 1958 N N . VAL A 1 244 ? -1.984 -2.555 -9.435 1.00 96.06 244 VAL A N 1
ATOM 1959 C CA . VAL A 1 244 ? -0.845 -1.669 -9.179 1.00 96.06 244 VAL A CA 1
ATOM 1960 C C . VAL A 1 244 ? -0.264 -1.208 -10.505 1.00 96.06 244 VAL A C 1
ATOM 1962 O O . VAL A 1 244 ? -0.118 -2.009 -11.424 1.00 96.06 244 VAL A O 1
ATOM 1965 N N . ASN A 1 245 ? 0.023 0.086 -10.610 1.00 94.62 245 ASN A N 1
ATOM 1966 C CA . ASN A 1 245 ? 0.262 0.758 -11.879 1.00 94.62 245 ASN A CA 1
ATOM 1967 C C . ASN A 1 245 ? 1.584 1.523 -11.849 1.00 94.62 245 ASN A C 1
ATOM 1969 O O . ASN A 1 245 ? 1.850 2.268 -10.905 1.00 94.62 245 ASN A O 1
ATOM 1973 N N . TRP A 1 246 ? 2.384 1.375 -12.901 1.00 93.19 246 TRP A N 1
ATOM 1974 C CA . TRP A 1 246 ? 3.660 2.064 -13.077 1.00 93.19 246 TRP A CA 1
ATOM 1975 C C . TR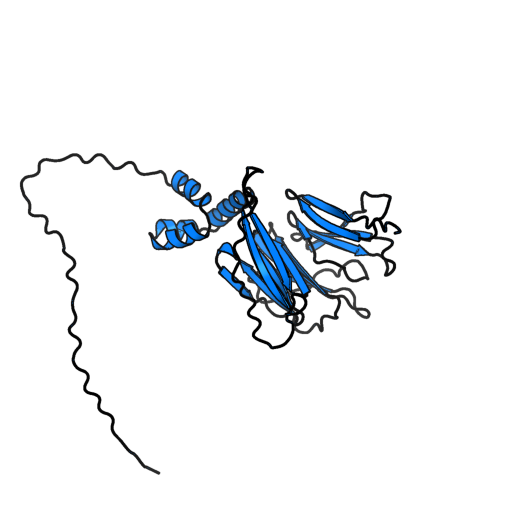P A 1 246 ? 3.720 2.738 -14.439 1.00 93.19 246 TRP A C 1
ATOM 1977 O O . TRP A 1 246 ? 3.149 2.244 -15.410 1.00 93.19 246 TRP A O 1
ATOM 1987 N N . ILE A 1 247 ? 4.484 3.824 -14.517 1.00 89.25 247 ILE A N 1
ATOM 1988 C CA . ILE A 1 247 ? 4.988 4.329 -15.794 1.00 89.25 247 ILE A CA 1
ATOM 1989 C C . ILE A 1 247 ? 6.271 3.555 -16.092 1.00 89.25 247 ILE A C 1
ATOM 1991 O O . ILE A 1 247 ? 7.215 3.602 -15.300 1.00 89.25 247 ILE A O 1
ATOM 1995 N N . ALA A 1 248 ? 6.286 2.840 -17.212 1.00 88.56 248 ALA A N 1
ATOM 1996 C CA . ALA A 1 248 ? 7.449 2.113 -17.704 1.00 88.56 248 ALA A CA 1
ATOM 1997 C C . ALA A 1 248 ? 7.943 2.733 -19.012 1.00 88.56 248 ALA A C 1
ATOM 1999 O O . ALA A 1 248 ? 7.153 3.320 -19.752 1.00 88.56 248 ALA A O 1
ATOM 2000 N N . PHE A 1 249 ? 9.237 2.588 -19.292 1.00 82.38 249 PHE A N 1
ATOM 2001 C CA . PHE A 1 249 ? 9.898 3.194 -20.446 1.00 82.38 249 PHE A CA 1
ATOM 2002 C C . PHE A 1 249 ? 10.524 2.125 -21.341 1.00 82.38 249 PHE A C 1
ATOM 2004 O O . PHE A 1 249 ? 11.099 1.149 -20.848 1.00 82.38 249 PHE A O 1
ATOM 2011 N N . ASP A 1 250 ? 10.413 2.320 -22.656 1.00 76.56 250 ASP A N 1
ATOM 2012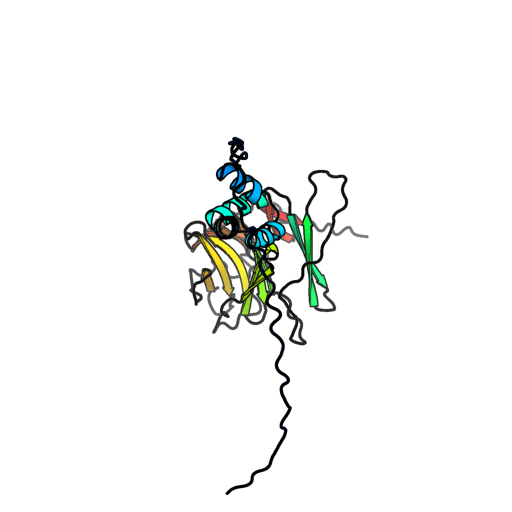 C CA . ASP A 1 250 ? 11.012 1.416 -23.648 1.00 76.56 250 ASP A CA 1
ATOM 2013 C C . ASP A 1 250 ? 12.544 1.520 -23.648 1.00 76.56 250 ASP A C 1
ATOM 2015 O O . ASP A 1 250 ? 13.234 0.515 -23.812 1.00 76.56 250 ASP A O 1
ATOM 2019 N N . ASP A 1 251 ? 13.077 2.724 -23.416 1.00 74.31 251 ASP A N 1
ATOM 2020 C CA . ASP A 1 251 ? 14.505 3.030 -23.453 1.00 74.31 251 ASP A CA 1
ATOM 2021 C C . ASP A 1 251 ? 14.945 4.051 -22.382 1.00 74.31 251 ASP A C 1
ATOM 2023 O O . ASP A 1 251 ? 14.133 4.722 -21.739 1.00 74.31 251 ASP A O 1
ATOM 2027 N N . VAL A 1 252 ? 16.266 4.200 -22.229 1.00 71.19 252 VAL A N 1
ATOM 2028 C CA . VAL A 1 252 ? 16.910 5.193 -21.345 1.00 71.19 252 VAL A CA 1
ATOM 2029 C C . VAL A 1 252 ? 16.689 6.634 -21.825 1.00 71.19 252 VAL A C 1
ATOM 2031 O O . VAL A 1 252 ? 16.963 7.581 -21.094 1.00 71.19 252 VAL A O 1
ATOM 2034 N N . SER A 1 253 ? 16.208 6.845 -23.055 1.00 70.25 253 SER A N 1
ATOM 2035 C CA . SER A 1 253 ? 15.929 8.193 -23.558 1.00 70.25 253 SER A CA 1
ATOM 2036 C C . SER A 1 253 ? 14.649 8.781 -22.959 1.00 70.25 253 SER A C 1
ATOM 2038 O O . SER A 1 253 ? 14.399 9.976 -23.120 1.00 70.25 253 SER A O 1
ATOM 2040 N N . TYR A 1 254 ? 13.844 7.954 -22.273 1.00 70.88 254 TYR A N 1
ATOM 2041 C CA . TYR A 1 254 ? 12.561 8.313 -21.663 1.00 70.88 254 TYR A CA 1
ATOM 2042 C C . TYR A 1 254 ? 11.561 8.922 -22.661 1.00 70.88 254 TYR A C 1
ATOM 2044 O O . TYR A 1 254 ? 10.585 9.564 -22.271 1.00 70.88 254 TYR A O 1
ATOM 2052 N N . LYS A 1 255 ? 11.786 8.725 -23.968 1.00 69.38 255 LYS A N 1
ATOM 2053 C CA . LYS A 1 255 ? 10.955 9.300 -25.032 1.00 69.38 255 LYS A CA 1
ATOM 2054 C C . LYS A 1 255 ? 9.663 8.538 -25.236 1.00 69.38 255 LYS A C 1
ATOM 2056 O O . LYS A 1 255 ? 8.698 9.138 -25.698 1.00 69.38 255 LYS A O 1
ATOM 2061 N N . SER A 1 256 ? 9.634 7.242 -24.941 1.00 77.94 256 SER A N 1
ATOM 2062 C CA . SER A 1 256 ? 8.451 6.392 -25.064 1.00 77.94 256 SER A CA 1
ATOM 2063 C C . SER A 1 256 ? 8.145 5.736 -23.730 1.00 77.94 256 SER A C 1
ATOM 2065 O O . SER A 1 256 ? 9.036 5.183 -23.081 1.00 77.94 256 SER A O 1
ATOM 2067 N N . SER A 1 257 ? 6.888 5.838 -23.310 1.00 82.31 257 SER A N 1
ATOM 2068 C CA . SER A 1 257 ? 6.423 5.271 -22.058 1.00 82.31 257 SER A CA 1
ATOM 2069 C C . SER A 1 257 ? 5.029 4.690 -22.205 1.00 82.31 257 SER A C 1
ATOM 2071 O O . SER A 1 257 ? 4.232 5.105 -23.047 1.00 82.31 257 SER A O 1
ATOM 2073 N N . VAL A 1 258 ? 4.731 3.719 -21.356 1.00 88.75 258 VAL A N 1
ATOM 2074 C CA . VAL A 1 258 ? 3.403 3.125 -21.232 1.00 88.75 258 VAL A CA 1
ATOM 2075 C C . VAL A 1 258 ? 3.031 3.026 -19.765 1.00 88.75 258 VAL A C 1
ATOM 2077 O O . VAL A 1 258 ? 3.896 3.032 -18.884 1.00 88.75 258 VAL A O 1
ATOM 2080 N N . ILE A 1 259 ? 1.741 2.864 -19.499 1.00 91.62 259 ILE A N 1
ATOM 2081 C CA . ILE A 1 259 ? 1.297 2.420 -18.185 1.00 91.62 259 ILE A CA 1
ATOM 2082 C C . ILE A 1 259 ? 1.298 0.896 -18.179 1.00 91.62 259 ILE A C 1
ATOM 2084 O O . ILE A 1 259 ? 0.633 0.258 -18.997 1.00 91.62 259 ILE A O 1
ATOM 2088 N N . VAL A 1 260 ? 2.042 0.317 -17.243 1.00 94.31 260 VAL A N 1
ATOM 2089 C CA . VAL A 1 260 ? 2.001 -1.113 -16.937 1.00 94.31 260 VAL A CA 1
ATOM 2090 C C . VAL A 1 260 ? 1.158 -1.296 -15.692 1.00 94.31 260 VAL A C 1
ATOM 2092 O O . VAL A 1 260 ? 1.447 -0.699 -14.657 1.00 94.31 260 VAL A O 1
ATOM 2095 N N . SER A 1 261 ? 0.148 -2.150 -15.782 1.00 96.06 261 SER A N 1
ATOM 2096 C CA . SER A 1 261 ? -0.749 -2.466 -14.676 1.00 96.06 261 SER A CA 1
ATOM 2097 C C . SER A 1 261 ? -0.647 -3.943 -14.335 1.00 96.06 261 SER A C 1
ATOM 2099 O O . SER A 1 261 ? -0.883 -4.792 -15.192 1.00 96.06 261 SER A O 1
ATOM 2101 N N . LEU A 1 262 ? -0.325 -4.257 -13.086 1.00 97.25 262 LEU A N 1
ATOM 2102 C CA . LEU A 1 262 ? -0.388 -5.607 -12.537 1.00 97.25 262 LEU A CA 1
ATOM 2103 C C . LEU A 1 262 ? -1.751 -5.807 -11.873 1.00 97.25 262 LEU A C 1
ATOM 2105 O O . LEU A 1 262 ? -2.082 -5.117 -10.908 1.00 97.25 262 LEU A O 1
ATOM 2109 N N . ASP A 1 263 ? -2.531 -6.757 -12.380 1.00 97.00 263 ASP A N 1
ATOM 2110 C CA . ASP A 1 263 ? -3.757 -7.223 -11.728 1.00 97.00 263 ASP A CA 1
ATOM 2111 C C . ASP A 1 263 ? -3.373 -8.074 -10.512 1.00 97.00 263 ASP A C 1
ATOM 2113 O O . ASP A 1 263 ? -2.717 -9.101 -10.672 1.00 97.00 263 ASP A O 1
ATOM 2117 N N . LEU A 1 264 ? -3.746 -7.662 -9.295 1.00 96.25 264 LEU A N 1
ATOM 2118 C CA . LEU A 1 264 ? -3.331 -8.379 -8.085 1.00 96.25 264 LEU A CA 1
ATOM 2119 C C . LEU A 1 264 ? -4.034 -9.722 -7.911 1.00 96.25 264 LEU A C 1
ATOM 2121 O O . LEU A 1 264 ? -3.473 -10.591 -7.252 1.00 96.25 264 LEU A O 1
ATOM 2125 N N . LYS A 1 265 ? -5.220 -9.911 -8.492 1.00 95.69 265 LYS A N 1
ATOM 2126 C CA . LYS A 1 265 ? -5.951 -11.179 -8.430 1.00 95.69 265 LYS A CA 1
ATOM 2127 C C . LYS A 1 265 ? -5.334 -12.198 -9.383 1.00 95.69 265 LYS A C 1
ATOM 2129 O O . LYS A 1 265 ? -5.152 -13.356 -9.019 1.00 95.69 265 LYS A O 1
ATOM 2134 N N . LYS A 1 266 ? -5.079 -11.779 -10.623 1.00 95.94 266 LYS A N 1
ATOM 2135 C CA . LYS A 1 266 ? -4.590 -12.654 -11.701 1.00 95.94 266 LYS A CA 1
ATOM 2136 C C . LYS A 1 266 ? -3.074 -12.754 -11.759 1.00 95.94 266 LYS A C 1
ATOM 2138 O O . LYS A 1 266 ? -2.561 -13.682 -12.367 1.00 95.94 266 LYS A O 1
ATOM 2143 N N . GLU A 1 267 ? -2.386 -11.779 -11.177 1.00 96.00 267 GLU A N 1
ATOM 2144 C CA . GLU A 1 267 ? -0.927 -11.631 -11.208 1.00 96.00 267 GLU A CA 1
ATOM 2145 C C . GLU A 1 267 ? -0.379 -11.605 -12.629 1.00 96.00 267 GLU A C 1
ATOM 2147 O O . GLU A 1 267 ? 0.648 -12.190 -12.956 1.00 96.00 267 GLU A O 1
ATOM 2152 N N . SER A 1 268 ? -1.113 -10.889 -13.476 1.00 96.38 268 SER A N 1
ATOM 2153 C CA . SER A 1 268 ? -0.840 -10.732 -14.895 1.00 96.38 268 SER A CA 1
ATOM 2154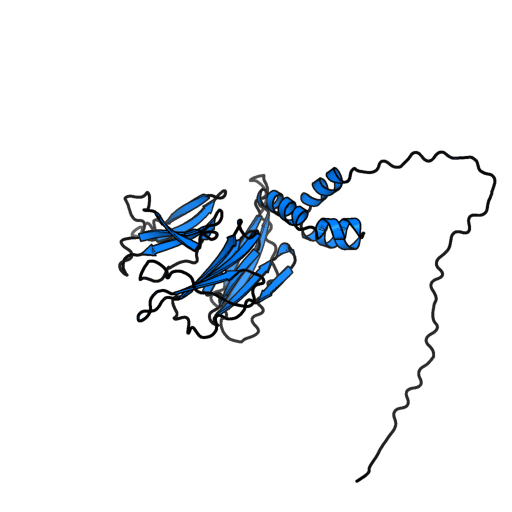 C C . SER A 1 268 ? -0.779 -9.256 -15.258 1.00 96.38 268 SER A C 1
ATOM 2156 O O . SER A 1 268 ? -1.538 -8.447 -14.710 1.00 96.38 268 SER A O 1
ATOM 2158 N N . TYR A 1 269 ? 0.059 -8.922 -16.233 1.00 96.94 269 TYR A N 1
ATOM 2159 C CA . TYR A 1 269 ? 0.230 -7.551 -16.691 1.00 96.94 269 TYR A CA 1
ATOM 2160 C C . TYR A 1 269 ? -0.767 -7.154 -17.779 1.00 96.94 269 TYR A C 1
ATOM 2162 O O . TYR A 1 269 ? -1.132 -7.941 -18.652 1.00 96.94 269 TYR A O 1
ATOM 2170 N N . ARG A 1 270 ? -1.142 -5.878 -17.764 1.00 95.31 270 ARG A N 1
ATOM 2171 C CA . ARG A 1 270 ? -1.782 -5.163 -18.869 1.00 95.31 270 ARG A CA 1
ATOM 2172 C C . ARG A 1 270 ? -0.962 -3.928 -19.198 1.00 95.31 270 ARG A C 1
ATOM 2174 O O . ARG A 1 270 ? -0.297 -3.370 -18.328 1.00 95.31 270 ARG A O 1
ATOM 2181 N N . LYS A 1 271 ? -1.008 -3.521 -20.462 1.00 92.81 271 LYS A N 1
ATOM 2182 C CA . LYS A 1 271 ? -0.298 -2.349 -20.969 1.00 92.81 271 LYS A CA 1
ATOM 2183 C C . LYS A 1 271 ? -1.321 -1.377 -21.530 1.00 92.81 271 LYS A C 1
ATOM 2185 O O . LYS A 1 271 ? -2.202 -1.790 -22.282 1.00 92.81 271 LYS A O 1
ATOM 2190 N N . PHE A 1 272 ? -1.187 -0.110 -21.172 1.00 87.81 272 PHE A N 1
ATOM 2191 C CA . PHE A 1 272 ? -2.040 0.959 -21.665 1.00 87.81 272 PHE A CA 1
ATOM 2192 C C . PHE A 1 272 ? -1.175 2.048 -22.287 1.00 87.81 272 PHE A C 1
ATOM 2194 O O . PHE A 1 272 ? -0.211 2.523 -21.678 1.00 87.81 272 PHE A O 1
ATOM 2201 N N . SER A 1 273 ? -1.530 2.444 -23.506 1.00 81.06 273 SER A N 1
ATOM 2202 C CA . SER A 1 273 ? -0.958 3.621 -24.150 1.00 81.06 273 SER A CA 1
ATOM 2203 C C . SER A 1 273 ? -1.443 4.887 -23.446 1.00 81.06 273 SER A C 1
ATOM 2205 O O . SER A 1 273 ? -2.566 4.946 -22.943 1.00 81.06 273 SER A O 1
ATOM 2207 N N . HIS A 1 274 ? -0.596 5.912 -23.411 1.00 71.12 274 HIS A N 1
ATOM 2208 C CA . HIS A 1 274 ? -0.966 7.214 -22.870 1.00 71.12 274 HIS A CA 1
ATOM 2209 C C . HIS A 1 274 ? -1.981 7.927 -23.789 1.00 71.12 274 HIS A C 1
ATOM 2211 O O . HIS A 1 274 ? -1.851 7.853 -25.012 1.00 71.12 274 HIS A O 1
ATOM 2217 N N . PRO A 1 275 ? -2.952 8.676 -23.238 1.00 66.00 275 PRO A N 1
ATOM 2218 C CA . PRO A 1 275 ? -3.928 9.412 -24.044 1.00 66.00 275 PRO A CA 1
ATOM 2219 C C . PRO A 1 275 ? -3.365 10.697 -24.686 1.00 66.00 275 PRO A C 1
ATOM 2221 O O . PRO A 1 275 ? -4.055 11.330 -25.478 1.00 66.00 275 PRO A O 1
ATOM 2224 N N . PHE A 1 276 ? -2.134 11.109 -24.356 1.00 62.69 276 PHE A N 1
ATOM 2225 C CA . PHE A 1 276 ? -1.566 12.397 -24.776 1.00 62.69 276 PHE A CA 1
ATOM 2226 C C . PHE A 1 276 ? -0.631 12.272 -25.989 1.00 62.69 276 PHE A C 1
ATOM 2228 O O . PHE A 1 276 ? 0.216 11.379 -26.035 1.00 62.69 276 PHE A O 1
ATOM 2235 N N . LEU A 1 277 ? -0.774 13.197 -26.948 1.00 56.47 277 LEU A N 1
ATOM 2236 C CA . LEU A 1 277 ? 0.075 13.313 -28.144 1.00 56.47 277 LEU A CA 1
ATOM 2237 C C . LEU A 1 277 ? 1.377 14.089 -27.867 1.00 56.47 277 LEU A C 1
ATOM 2239 O O . LEU A 1 277 ? 2.432 13.722 -28.379 1.00 56.47 277 LEU A O 1
ATOM 2243 N N . GLU A 1 278 ? 1.322 15.126 -27.024 1.00 58.66 278 GLU A N 1
ATOM 2244 C CA . GLU A 1 278 ? 2.501 15.877 -26.573 1.00 58.66 278 GLU A CA 1
ATOM 2245 C C . GLU A 1 278 ? 3.031 15.331 -25.247 1.00 58.66 278 GLU A C 1
ATOM 2247 O O . GLU A 1 278 ? 2.259 15.013 -24.340 1.00 58.66 278 GLU A O 1
ATOM 2252 N N . LYS A 1 279 ? 4.362 15.239 -25.122 1.00 62.19 279 LYS A N 1
ATOM 2253 C CA . LYS A 1 279 ? 5.027 14.618 -23.971 1.00 62.19 279 LYS A CA 1
ATOM 2254 C C . LYS A 1 279 ? 5.611 15.665 -23.018 1.00 62.19 279 LYS A C 1
ATOM 2256 O O . LYS A 1 279 ? 6.697 16.181 -23.283 1.00 62.19 279 LYS A O 1
ATOM 2261 N N . PRO A 1 280 ? 4.934 15.992 -21.900 1.00 57.75 280 PRO A N 1
ATOM 2262 C CA . PRO A 1 280 ? 5.570 16.719 -20.807 1.00 57.75 280 PRO A CA 1
ATOM 2263 C C . PRO A 1 280 ? 6.843 15.997 -20.347 1.00 57.75 280 PRO A C 1
ATOM 2265 O O . PRO A 1 280 ? 6.880 14.770 -20.332 1.00 57.75 280 PRO A O 1
ATOM 2268 N N . ARG A 1 281 ? 7.869 16.750 -19.927 1.00 61.12 281 ARG A N 1
ATOM 2269 C CA . ARG A 1 281 ? 9.145 16.177 -19.451 1.00 61.12 281 ARG A CA 1
ATOM 2270 C C . ARG A 1 281 ? 8.991 15.307 -18.198 1.00 61.12 281 ARG A C 1
ATOM 2272 O O . ARG A 1 281 ? 9.819 14.431 -17.981 1.00 61.12 281 ARG A O 1
ATOM 2279 N N . TYR A 1 282 ? 7.958 15.546 -17.385 1.00 66.56 282 TYR A N 1
ATOM 2280 C CA . TYR A 1 282 ? 7.733 14.829 -16.131 1.00 66.56 282 TYR A CA 1
ATOM 2281 C C . TYR A 1 282 ? 6.260 14.473 -15.938 1.00 66.56 282 TYR A C 1
ATOM 2283 O O . TYR A 1 282 ? 5.396 15.356 -15.916 1.00 66.56 282 TYR A O 1
ATOM 2291 N N . TRP A 1 283 ? 5.995 13.178 -15.755 1.00 77.00 283 TRP A N 1
ATOM 2292 C CA . TRP A 1 283 ? 4.685 12.630 -15.410 1.00 77.00 283 TRP A CA 1
ATOM 2293 C C . TRP A 1 283 ? 4.737 11.945 -14.054 1.00 77.00 283 TRP A C 1
ATOM 2295 O O . TRP A 1 283 ? 5.718 11.278 -13.724 1.00 77.00 283 TRP A O 1
ATOM 2305 N N . ASN A 1 284 ? 3.649 12.056 -13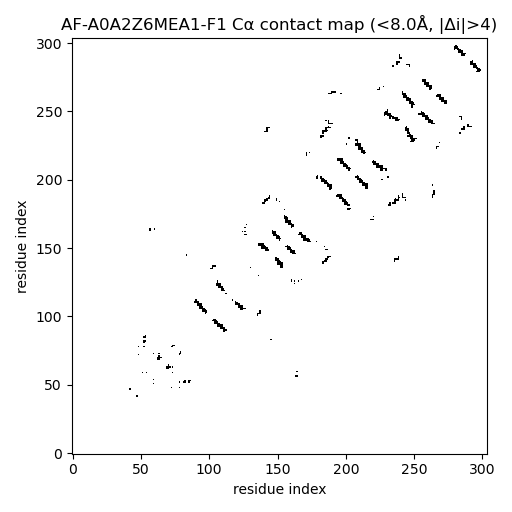.303 1.00 83.88 284 ASN A N 1
ATOM 2306 C CA . ASN A 1 284 ? 3.409 11.243 -12.121 1.00 83.88 284 ASN A CA 1
ATOM 2307 C C . ASN A 1 284 ? 2.064 10.532 -12.259 1.00 83.88 284 ASN A C 1
ATOM 2309 O O . ASN A 1 284 ? 1.111 11.093 -12.798 1.00 83.88 284 ASN A O 1
ATOM 2313 N N . LEU A 1 285 ? 1.985 9.306 -11.748 1.00 89.06 285 LEU A N 1
ATOM 2314 C CA . LEU A 1 285 ? 0.704 8.655 -11.505 1.00 89.06 285 LEU A CA 1
ATOM 2315 C C . LEU A 1 285 ? 0.208 9.031 -10.115 1.00 89.06 285 LEU A C 1
ATOM 2317 O O . LEU A 1 285 ? 0.994 9.184 -9.180 1.00 89.06 285 LEU A O 1
ATOM 2321 N N . GLY A 1 286 ? -1.104 9.125 -9.978 1.00 89.69 286 GLY A N 1
ATOM 2322 C CA . GLY A 1 286 ? -1.761 9.205 -8.684 1.00 89.69 286 GLY A CA 1
ATOM 2323 C C . GLY A 1 286 ? -3.191 8.703 -8.772 1.00 89.69 286 GLY A C 1
ATOM 2324 O O . GLY A 1 286 ? -3.622 8.208 -9.814 1.00 89.69 286 GLY A O 1
ATOM 2325 N N . VAL A 1 287 ? -3.911 8.825 -7.663 1.00 89.00 287 VAL A N 1
ATOM 2326 C CA . VAL A 1 287 ? -5.306 8.397 -7.557 1.00 89.00 287 VAL A CA 1
ATOM 2327 C C . VAL A 1 287 ? -6.156 9.582 -7.143 1.00 89.00 287 VAL A C 1
ATOM 2329 O O . VAL A 1 287 ? -5.835 10.265 -6.171 1.00 89.00 287 VAL A O 1
ATOM 2332 N N . VAL A 1 288 ? -7.242 9.806 -7.874 1.00 86.31 288 VAL A N 1
ATOM 2333 C CA . VAL A 1 288 ? -8.290 10.768 -7.523 1.00 86.31 288 VAL A CA 1
ATOM 2334 C C . VAL A 1 288 ? -9.616 10.037 -7.641 1.00 86.31 288 VAL A C 1
ATOM 2336 O O . VAL A 1 288 ? -9.884 9.454 -8.685 1.00 86.31 288 VAL A O 1
ATOM 2339 N N . GLU A 1 289 ? -10.412 10.033 -6.569 1.00 82.50 289 GLU A N 1
ATOM 2340 C CA . GLU A 1 289 ? -11.751 9.415 -6.551 1.00 82.50 289 GLU A CA 1
ATOM 2341 C C . GLU A 1 289 ? -11.763 7.987 -7.134 1.00 82.50 289 GLU A C 1
ATOM 2343 O O . GLU A 1 289 ? -12.534 7.662 -8.033 1.00 82.50 289 GLU A O 1
ATOM 2348 N N . ASP A 1 290 ? -10.848 7.140 -6.648 1.00 84.81 290 ASP A N 1
ATOM 2349 C CA . ASP A 1 290 ? -10.677 5.740 -7.072 1.00 84.81 290 ASP A CA 1
ATOM 2350 C C . ASP A 1 290 ? -10.336 5.535 -8.564 1.00 84.81 290 ASP A C 1
ATOM 2352 O O . ASP A 1 290 ? -10.405 4.417 -9.083 1.00 84.81 290 ASP A O 1
ATOM 2356 N N . CYS A 1 291 ? -9.903 6.595 -9.250 1.00 90.00 291 CYS A N 1
ATOM 2357 C CA . CYS A 1 291 ? -9.456 6.565 -10.638 1.00 90.00 291 CYS A CA 1
ATOM 2358 C C . CYS A 1 291 ? -7.944 6.789 -10.740 1.00 90.00 291 CYS A C 1
ATOM 2360 O O . CYS A 1 291 ? -7.372 7.622 -10.034 1.00 90.00 291 CYS A O 1
ATOM 2362 N N . LEU A 1 292 ? -7.292 6.066 -11.658 1.00 91.25 292 LEU A N 1
ATOM 2363 C CA . LEU A 1 292 ? -5.896 6.324 -12.005 1.00 91.25 292 LEU A CA 1
ATOM 2364 C C . LEU A 1 292 ? -5.803 7.641 -12.779 1.00 91.25 292 LEU A C 1
ATOM 2366 O O . LEU A 1 292 ? -6.454 7.804 -13.811 1.00 91.25 292 LEU A O 1
ATOM 2370 N N . CYS A 1 293 ? -4.956 8.552 -12.318 1.00 90.25 293 CYS A N 1
ATOM 2371 C CA . CYS A 1 293 ? -4.737 9.842 -12.957 1.00 90.25 293 CYS A CA 1
ATOM 2372 C C . CYS A 1 293 ? -3.272 10.019 -13.346 1.00 90.25 293 CYS A C 1
ATOM 2374 O O . CYS A 1 293 ? -2.364 9.561 -12.649 1.00 90.25 293 CYS A O 1
ATOM 2376 N N . ILE A 1 294 ? -3.055 10.732 -14.451 1.00 86.69 294 ILE A N 1
ATOM 2377 C CA . ILE A 1 294 ? -1.738 11.188 -14.889 1.00 86.69 294 ILE A CA 1
ATOM 2378 C C . ILE A 1 294 ? -1.643 12.681 -14.581 1.00 86.69 294 ILE A C 1
ATOM 2380 O O . ILE A 1 294 ? -2.458 13.470 -15.053 1.00 86.69 294 ILE A O 1
ATOM 2384 N N . PHE A 1 295 ? -0.623 13.064 -13.822 1.00 84.31 295 PHE A N 1
ATOM 2385 C CA . PHE A 1 295 ? -0.287 14.452 -13.535 1.00 84.31 295 PHE A CA 1
ATOM 2386 C C . PHE A 1 295 ? 0.903 14.859 -14.396 1.00 84.31 295 PHE A C 1
ATOM 2388 O O . PHE A 1 295 ? 1.994 14.296 -14.274 1.00 84.31 295 PHE A O 1
ATOM 2395 N N . ALA A 1 296 ? 0.683 15.833 -15.273 1.00 77.31 296 ALA A N 1
ATOM 2396 C CA . ALA A 1 296 ? 1.698 16.390 -16.150 1.00 77.31 296 ALA A CA 1
ATOM 2397 C C . ALA A 1 296 ? 2.223 17.710 -15.580 1.00 77.31 296 ALA A C 1
ATOM 2399 O O . ALA A 1 296 ? 1.449 18.637 -15.352 1.00 77.31 296 ALA A O 1
ATOM 2400 N N . HIS A 1 297 ? 3.540 17.816 -15.400 1.00 68.12 297 HIS A N 1
ATOM 2401 C CA . HIS A 1 297 ? 4.182 19.084 -15.060 1.00 68.12 297 HIS A CA 1
ATOM 2402 C C . HIS A 1 297 ? 4.867 19.657 -16.306 1.00 68.12 297 HIS A C 1
ATOM 2404 O O . HIS A 1 297 ? 5.822 19.069 -16.824 1.00 68.12 297 HIS A O 1
ATOM 2410 N N . ARG A 1 298 ? 4.401 20.817 -16.787 1.00 61.09 298 ARG A N 1
ATOM 2411 C CA . ARG A 1 298 ? 5.205 21.678 -17.664 1.00 61.09 298 ARG A CA 1
ATOM 2412 C C . ARG A 1 298 ? 6.074 22.545 -16.763 1.00 61.09 298 ARG A C 1
ATOM 2414 O O . ARG A 1 298 ? 5.561 23.330 -15.974 1.00 61.09 298 ARG A O 1
ATOM 2421 N N . VAL A 1 299 ? 7.386 22.359 -16.847 1.00 55.09 299 VAL A N 1
ATOM 2422 C CA . VAL A 1 299 ? 8.324 23.363 -16.347 1.00 55.09 299 VAL A CA 1
ATOM 2423 C C . VAL A 1 299 ? 8.506 24.335 -17.499 1.00 55.09 299 VAL A C 1
ATOM 2425 O O . VAL A 1 299 ? 9.276 24.053 -18.418 1.00 55.09 299 VAL A O 1
ATOM 2428 N N . ASP A 1 300 ? 7.749 25.427 -17.489 1.00 48.09 300 ASP A N 1
ATOM 2429 C CA . ASP A 1 300 ? 8.032 26.540 -18.384 1.00 48.09 300 ASP A CA 1
ATOM 2430 C C . ASP A 1 300 ? 9.328 27.176 -17.884 1.00 48.09 300 ASP A C 1
ATOM 2432 O O . ASP A 1 300 ? 9.377 27.818 -16.835 1.00 48.09 300 ASP A O 1
ATOM 2436 N N . ILE A 1 301 ? 10.420 26.915 -18.601 1.00 47.66 301 ILE A N 1
ATOM 2437 C CA . ILE A 1 301 ? 11.678 27.627 -18.398 1.00 47.66 301 ILE A CA 1
ATOM 2438 C C . ILE A 1 301 ? 11.442 29.017 -18.988 1.00 47.66 301 ILE A C 1
ATOM 2440 O O . ILE A 1 301 ? 11.692 29.253 -20.168 1.00 47.66 301 ILE A O 1
ATOM 2444 N N . GLY A 1 302 ? 10.861 29.906 -18.186 1.00 40.12 302 GLY A N 1
ATOM 2445 C CA . GLY A 1 302 ? 10.843 31.327 -18.489 1.00 40.12 302 GLY A CA 1
ATOM 2446 C C . GLY A 1 302 ? 12.287 31.809 -18.524 1.00 40.12 302 GLY A C 1
ATOM 2447 O O . GLY A 1 302 ? 12.980 31.754 -17.510 1.00 40.12 302 GLY A O 1
ATOM 2448 N N . TRP A 1 303 ? 12.750 32.211 -19.704 1.00 42.47 303 TRP A N 1
ATOM 2449 C CA . TRP A 1 303 ? 13.987 32.965 -19.848 1.00 42.47 303 TRP A CA 1
ATOM 2450 C C . TRP A 1 303 ? 13.826 34.278 -19.069 1.00 42.47 303 TRP A C 1
ATOM 2452 O O . TRP A 1 303 ? 12.893 35.034 -19.344 1.00 42.47 303 TRP A O 1
ATOM 2462 N N . LEU A 1 304 ? 14.685 34.492 -18.068 1.00 40.47 304 LEU A N 1
ATOM 2463 C CA . LEU A 1 304 ? 14.983 35.821 -17.529 1.00 40.47 304 LEU A CA 1
ATOM 2464 C C . LEU A 1 304 ? 15.942 36.535 -18.480 1.00 40.47 304 LEU A C 1
ATOM 2466 O O . LEU A 1 304 ? 16.856 35.846 -18.992 1.00 40.47 304 LEU A O 1
#

Solvent-accessible surface area (backbone atoms only — not comparable to full-atom values): 19029 Å² total; per-residue (Å²): 136,88,83,88,87,79,89,82,88,75,84,77,75,85,77,79,82,82,74,80,78,77,81,72,80,75,81,77,90,68,85,85,74,87,73,81,72,74,81,73,90,72,80,54,68,69,58,53,51,55,55,56,42,70,50,58,58,67,56,52,65,54,45,36,75,76,40,70,68,49,31,52,49,67,68,31,68,68,46,47,52,54,24,49,62,54,49,67,76,47,59,66,48,76,48,76,47,73,43,83,89,77,48,45,76,44,40,28,44,32,64,60,65,96,52,95,84,66,82,81,57,73,44,78,51,93,66,89,83,67,85,84,55,103,57,81,78,50,62,77,27,64,29,58,45,98,78,30,38,36,38,30,35,89,86,45,36,35,39,41,34,32,71,73,77,72,46,71,46,78,49,76,56,60,76,95,55,87,68,43,98,48,58,41,42,28,36,35,53,22,76,80,78,74,41,43,37,36,41,38,37,38,44,46,95,91,47,76,28,42,24,35,41,29,49,72,88,58,90,58,74,43,78,57,71,54,51,96,50,88,49,69,56,90,60,49,39,45,49,47,94,41,29,35,35,32,64,37,30,83,51,95,80,64,82,45,64,34,39,42,32,37,34,56,75,76,64,43,80,46,78,42,81,67,94,65,92,74,82,58,91,42,76,43,80,48,73,56,95,82,36,87,39,79,48,72,46,79,80,79,81,74,82,127

Nearest PDB structures (foldseek):
  5ic7-assembly1_A  TM=5.659E-01  e=1.114E-04  Thermochaetoides thermophila DSM 1495
  7c3e-assembly1_B  TM=4.521E-01  e=5.856E-03  Orbilia oligospora ATCC 24927
  4buj-assembly1_D  TM=4.948E-01  e=2.154E-02  Saccharomyces cerevisiae S288C
  7fik-assembly1_H  TM=3.813E-01  e=4.228E-03  Xenopus laevis
  8gav-assembly1_A  TM=3.821E-01  e=2.915E-01  Influenza A virus

Organism: Trifolium subterraneum (NCBI:txid3900)

Sequence (304 aa):
MALGSNYGVVSSRPRTEETIAVNRLQLTTSNETLTYVPPQPTLPFDLIEEILCRLPVKLLLRLRCLCKSFNSLILDPRFAKKHLRLSMKRRHYILSSVNYSSGSLFFFDSLIPSDSASSFKLTQLNHPITCKHDKYHRPLSFSSCDGIIFFFFDENYGILWNPSIRKFKLLPTLKNQMIVSDSSCCFGYDHFIDNYKVIAISFSKDKGNEVNVHALGTGSWRRIQDFPYPHPVVKPGVFVSGTVNWIAFDDVSYKSSVIVSLDLKKESYRKFSHPFLEKPRYWNLGVVEDCLCIFAHRVDIGWL

Mean predicted aligned error: 13.0 Å

Foldseek 3Di:
DDDDDDDDDDDDDDDDPPDPDPPPPDPDDDDDPPPPPDPDDDDDPVVVLVVLLPDQLVVLVVVLVVDPVSVVQSPDPVSVVSSLVVVVVWDKDWDWDADPVQLDIWIWIWTDDPDPPDDTDTDTFDAPPDPPDPDNFHFPAWADDSQWIKTHTQQQKIKIARRSVRDIDIADGPPPDNQDPQKAKYKEAAPVVRWIKIWIWGADPVDFTWIWIDTPPDNDIDTDDGDPENDGFPHHWYDFDQKTWTWGANDPVSPDTWIWIQRNHVRDIDTHHDPDPDDAPDWDWYDDPRDIDIDGDHPPPPDD

InterPro domains:
  IPR001810 F-box domain [PF00646] (43-81)
  IPR001810 F-box domain [PS50181] (37-83)
  IPR001810 F-box domain [SM00256] (43-83)
  IPR013187 F-box associated beta-propeller, type 3 [PF08268] (102-272)
  IPR017451 F-box associated beta-propeller domain [TIGR01640] (143-298)
  IPR036047 F-box-like domain superfamily [SSF81383] (38-107)
  IPR050796 SCF complex F-box component [PTHR31672] (40-296)

Radius of gyration: 28.13 Å; Cα contacts (8 Å, |Δi|>4): 468; chains: 1; bounding box: 82×61×86 Å

pLDDT: mean 76.39, std 19.66, range [25.89, 97.25]